Protein AF-A0A958GRV3-F1 (afdb_monomer_lite)

pLDDT: mean 85.54, std 11.95, range [45.19, 97.75]

Sequence (331 aa):
MMLPLCRNERGAVIPLAVFLIVTLLALAGLAVDAGNLYRAQIQLQKAADAGALAGIGASIIRSDAPGDPELLKDFIETRATEVACENLRLFGYPCDDPDTVVSADYDLGTAELTVTTDADIFFFLMGLVPFEIIGAESAGDSRTIEARAAVRRQTATVALVLDLSSSMACPSTGPCACLSPSRTQTCAEEATALGTTLKVEELKSAVSTFIERFDPARDRITLIPFNIAANVEVPLRPDGALGFTPSDFDVLDGIIPRSNTNVCDGFMTAFQEMSDKGLFGTDDIAYLYFSDGAPTAGRFLLTSPKAGLEGNDPSGFGTHDYLHYSVEWVD

Structure (mmCIF, N/CA/C/O backbone):
data_AF-A0A958GRV3-F1
#
_entry.id   AF-A0A958GRV3-F1
#
loop_
_atom_site.group_PDB
_atom_site.id
_atom_site.type_symbol
_atom_site.label_atom_id
_atom_site.label_alt_id
_atom_site.label_comp_id
_atom_site.label_asym_id
_atom_site.label_entity_id
_atom_site.label_seq_id
_atom_site.pdbx_PDB_ins_code
_atom_site.Cartn_x
_atom_site.Cartn_y
_atom_site.Cartn_z
_atom_site.occupancy
_atom_site.B_iso_or_equiv
_atom_site.auth_seq_id
_atom_site.auth_comp_id
_atom_site.auth_asym_id
_atom_site.auth_atom_id
_atom_site.pdbx_PDB_model_num
ATOM 1 N N . MET A 1 1 ? -72.284 -41.734 53.9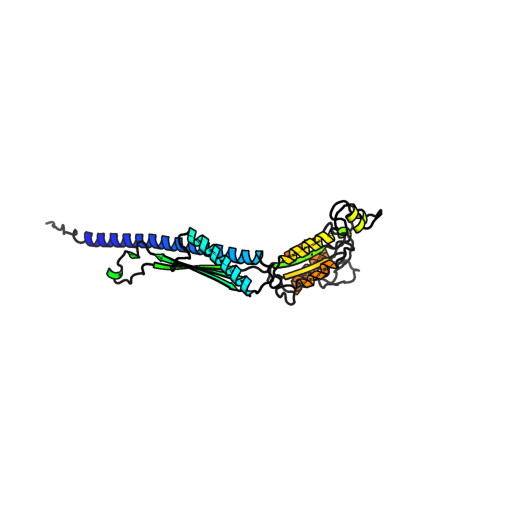51 1.00 51.78 1 MET A N 1
ATOM 2 C CA . MET A 1 1 ? -70.908 -41.910 53.443 1.00 51.78 1 MET A CA 1
ATOM 3 C C . MET A 1 1 ? -70.758 -41.048 52.203 1.00 51.78 1 MET A C 1
ATOM 5 O O . MET A 1 1 ? -71.369 -41.388 51.207 1.00 51.78 1 MET A O 1
ATOM 9 N N . MET A 1 2 ? -70.055 -39.916 52.301 1.00 45.59 2 MET A N 1
ATOM 10 C CA . MET A 1 2 ? -69.173 -39.335 51.272 1.00 45.59 2 MET A CA 1
ATOM 11 C C . MET A 1 2 ? -68.768 -37.912 51.694 1.00 45.59 2 MET A C 1
ATOM 13 O O . MET A 1 2 ? -69.575 -36.996 51.779 1.00 45.59 2 MET A O 1
ATOM 17 N N . LEU A 1 3 ? -67.491 -37.864 52.058 1.00 49.09 3 LEU A N 1
ATOM 18 C CA . LEU A 1 3 ? -66.540 -36.805 52.401 1.00 49.09 3 LEU A CA 1
ATOM 19 C C . LEU A 1 3 ? -66.849 -35.347 51.991 1.00 49.09 3 LEU A C 1
ATOM 21 O O . LEU A 1 3 ? -67.034 -35.073 50.807 1.00 49.09 3 LEU A O 1
ATOM 25 N N . PRO A 1 4 ? -66.701 -34.389 52.929 1.00 62.19 4 PRO A N 1
ATOM 26 C CA . PRO A 1 4 ? -66.424 -32.994 52.624 1.00 62.19 4 PRO A CA 1
ATOM 27 C C . PRO A 1 4 ? -64.918 -32.714 52.759 1.00 62.19 4 PRO A C 1
ATOM 29 O O . PRO A 1 4 ? -64.370 -32.765 53.857 1.00 62.19 4 PRO A O 1
ATOM 32 N N . LEU A 1 5 ? -64.247 -32.371 51.660 1.00 56.31 5 LEU A N 1
ATOM 33 C CA . LEU A 1 5 ? -62.921 -31.742 51.684 1.00 56.31 5 LEU A CA 1
ATOM 34 C C . LEU A 1 5 ? -62.816 -30.727 50.534 1.00 56.31 5 LEU A C 1
ATOM 36 O O . LEU A 1 5 ? -62.190 -30.987 49.514 1.00 56.31 5 LEU A O 1
ATOM 40 N N . CYS A 1 6 ? -63.403 -29.542 50.709 1.00 57.47 6 CYS A N 1
ATOM 41 C CA . CYS A 1 6 ? -62.947 -28.341 50.004 1.00 57.47 6 CYS A CA 1
ATOM 42 C C . CYS A 1 6 ? -62.073 -27.553 50.981 1.00 57.47 6 CYS A C 1
ATOM 44 O O . CYS A 1 6 ? -62.563 -26.736 51.760 1.00 57.47 6 CYS A O 1
ATOM 46 N N . ARG A 1 7 ? -60.776 -27.879 50.998 1.00 56.66 7 ARG A N 1
ATOM 47 C CA . ARG A 1 7 ? -59.774 -27.213 51.832 1.00 56.66 7 ARG A CA 1
ATOM 48 C C . ARG A 1 7 ? -59.192 -26.015 51.075 1.00 56.66 7 ARG A C 1
ATOM 50 O O . ARG A 1 7 ? -59.010 -26.032 49.865 1.00 56.66 7 ARG A O 1
ATOM 57 N N . ASN A 1 8 ? -59.001 -24.945 51.826 1.00 58.41 8 ASN A N 1
ATOM 58 C CA . ASN A 1 8 ? -58.798 -23.572 51.395 1.00 58.41 8 ASN A CA 1
ATOM 59 C C . ASN A 1 8 ? -57.344 -23.322 50.919 1.00 58.41 8 ASN A C 1
ATOM 61 O O . ASN A 1 8 ? -56.500 -22.936 51.720 1.00 58.41 8 ASN A O 1
ATOM 65 N N . GLU A 1 9 ? -57.053 -23.522 49.628 1.00 61.25 9 GLU A N 1
ATOM 66 C CA . GLU A 1 9 ? -55.741 -23.255 48.979 1.00 61.25 9 GLU A CA 1
ATOM 67 C C . GLU A 1 9 ? -55.513 -21.761 48.628 1.00 61.25 9 GLU A C 1
ATOM 69 O O . GLU A 1 9 ? -54.506 -21.382 48.034 1.00 61.25 9 GLU A O 1
ATOM 74 N N . ARG A 1 10 ? -56.439 -20.861 48.996 1.00 59.94 10 ARG A N 1
ATOM 75 C CA . ARG A 1 10 ? -56.411 -19.442 48.578 1.00 59.94 10 ARG A CA 1
ATOM 76 C C . ARG A 1 10 ? -55.228 -18.631 49.135 1.00 59.94 10 ARG A C 1
ATOM 78 O O . ARG A 1 10 ? -54.951 -17.556 48.615 1.00 59.94 10 ARG A O 1
ATOM 85 N N . GLY A 1 11 ? -54.525 -19.129 50.156 1.00 66.25 11 GLY A N 1
ATOM 86 C CA . GLY A 1 11 ? -53.383 -18.439 50.772 1.00 66.25 11 GLY A CA 1
ATOM 87 C C . GLY A 1 11 ? -52.058 -18.581 50.012 1.00 66.25 11 GLY A C 1
ATOM 88 O O . GLY A 1 11 ? -51.235 -17.673 50.068 1.00 66.25 11 GLY A O 1
ATOM 89 N N . ALA A 1 12 ? -51.854 -19.678 49.274 1.00 78.94 12 ALA A N 1
ATOM 90 C CA . ALA A 1 12 ? -50.584 -19.958 48.588 1.00 78.94 12 ALA A CA 1
ATOM 91 C C . ALA A 1 12 ? -50.451 -19.254 47.224 1.00 78.94 12 ALA A C 1
ATOM 93 O O . ALA A 1 12 ? -49.345 -19.072 46.717 1.00 78.94 12 ALA A O 1
ATOM 94 N N . VAL A 1 13 ? -51.571 -18.814 46.642 1.00 85.12 13 VAL A N 1
ATOM 95 C CA . VAL A 1 13 ? -51.603 -18.184 45.313 1.00 85.12 13 VAL A CA 1
ATOM 96 C C . VAL A 1 13 ? -50.933 -16.810 45.320 1.00 85.12 13 VAL A C 1
ATOM 98 O O . VAL A 1 13 ? -50.253 -16.464 44.361 1.00 85.12 13 VAL A O 1
ATOM 101 N N . ILE A 1 14 ? -51.086 -16.037 46.401 1.00 87.44 14 ILE A N 1
ATOM 102 C CA . ILE A 1 14 ? -50.526 -14.680 46.489 1.00 87.44 14 ILE A CA 1
ATOM 103 C C . ILE A 1 14 ? -48.985 -14.715 46.505 1.00 87.44 14 ILE A C 1
ATOM 105 O O . ILE A 1 14 ? -48.394 -14.053 45.654 1.00 87.44 14 ILE A O 1
ATOM 109 N N . PRO A 1 15 ? -48.310 -15.507 47.367 1.00 86.88 15 PRO A N 1
ATOM 110 C CA . PRO A 1 15 ? -46.851 -15.632 47.330 1.00 86.88 15 PRO A CA 1
ATOM 111 C C . PRO A 1 15 ? -46.316 -16.120 45.979 1.00 86.88 15 PRO A C 1
ATOM 113 O O . PRO A 1 15 ? -45.334 -15.577 45.480 1.00 86.88 15 PRO A O 1
ATOM 116 N N . LEU A 1 16 ? -46.979 -17.108 45.364 1.00 87.50 16 LEU A N 1
ATOM 117 C CA . LEU A 1 16 ? -46.575 -17.652 44.065 1.00 87.50 16 LEU A CA 1
ATOM 118 C C . LEU A 1 16 ? -46.710 -16.607 42.946 1.00 87.50 16 LEU A C 1
ATOM 120 O O . LEU A 1 16 ? -45.813 -16.467 42.120 1.00 87.50 16 LEU A O 1
ATOM 124 N N . ALA A 1 17 ? -47.818 -15.860 42.930 1.00 88.44 17 ALA A N 1
ATOM 125 C CA . ALA A 1 17 ? -48.054 -14.809 41.948 1.00 88.44 17 ALA A CA 1
ATOM 126 C C . ALA A 1 17 ? -47.043 -13.665 42.091 1.00 88.44 17 ALA A C 1
ATOM 128 O O . ALA A 1 17 ? -46.504 -13.207 41.089 1.00 88.44 17 ALA A O 1
ATOM 129 N N . VAL A 1 18 ? -46.742 -13.241 43.324 1.00 87.81 18 VAL A N 1
ATOM 130 C CA . VAL A 1 18 ? -45.713 -12.225 43.590 1.00 87.81 18 VAL A CA 1
ATOM 131 C C . VAL A 1 18 ? -44.351 -12.703 43.097 1.00 87.81 18 VAL A C 1
ATOM 133 O O . VAL A 1 18 ? -43.682 -11.969 42.376 1.00 87.81 18 VAL A O 1
ATOM 136 N N . PHE A 1 19 ? -43.968 -13.943 43.413 1.00 86.38 19 PHE A N 1
ATOM 137 C CA . PHE A 1 19 ? -42.704 -14.512 42.948 1.00 86.38 19 PHE A CA 1
ATOM 138 C C . PHE A 1 19 ? -42.621 -14.526 41.417 1.00 86.38 19 PHE A C 1
ATOM 140 O O . PHE A 1 19 ? -41.647 -14.044 40.849 1.00 86.38 19 PHE A O 1
ATOM 147 N N . LEU A 1 20 ? -43.675 -14.993 40.743 1.00 89.44 20 LEU A N 1
ATOM 148 C CA . LEU A 1 20 ? -43.726 -15.068 39.283 1.00 89.44 20 LEU A CA 1
ATOM 149 C C . LEU A 1 20 ? -43.670 -13.684 38.619 1.00 89.44 20 LEU A C 1
ATOM 151 O O . LEU A 1 20 ? -42.964 -13.517 37.627 1.00 89.44 20 LEU A O 1
ATOM 155 N N . ILE A 1 21 ? -44.361 -12.683 39.172 1.00 88.44 21 ILE A N 1
ATOM 156 C CA . ILE A 1 21 ? -44.299 -11.298 38.681 1.00 88.44 21 ILE A CA 1
ATOM 157 C C . ILE A 1 21 ? -42.881 -10.740 38.834 1.00 88.44 21 ILE A C 1
ATOM 159 O O . ILE A 1 21 ? -42.353 -10.167 37.886 1.00 88.44 21 ILE A O 1
ATOM 163 N N . VAL A 1 22 ? -42.242 -10.942 39.990 1.00 84.00 22 VAL A N 1
ATOM 164 C CA . VAL A 1 22 ? -40.864 -10.486 40.228 1.00 84.00 22 VAL A CA 1
ATOM 165 C C . VAL A 1 22 ? -39.891 -11.165 39.264 1.00 84.00 22 VAL A C 1
ATOM 167 O O . VAL A 1 22 ? -39.058 -10.486 38.671 1.00 84.00 22 VAL A O 1
ATOM 170 N N . THR A 1 23 ? -40.021 -12.476 39.037 1.00 85.69 23 THR A N 1
ATOM 171 C CA . THR A 1 23 ? -39.182 -13.193 38.063 1.00 85.69 23 THR A CA 1
ATOM 172 C C . THR A 1 23 ? -39.385 -12.668 36.642 1.00 85.69 23 THR A C 1
ATOM 174 O O . THR A 1 23 ? -38.407 -12.442 35.933 1.00 85.69 23 THR A O 1
ATOM 177 N N . LEU A 1 24 ? -40.630 -12.432 36.216 1.00 88.81 24 LEU A N 1
ATOM 178 C CA . LEU A 1 24 ? -40.913 -11.882 34.887 1.00 88.81 24 LEU A CA 1
ATOM 179 C C . LEU A 1 24 ? -40.343 -10.470 34.715 1.00 88.81 24 LEU A C 1
ATOM 181 O O . LEU A 1 24 ? -39.780 -10.172 33.665 1.00 88.81 24 LEU A O 1
ATOM 185 N N . LEU A 1 25 ? -40.450 -9.620 35.739 1.00 85.25 25 LEU A N 1
ATOM 186 C CA . LEU A 1 25 ? -39.864 -8.279 35.723 1.00 85.25 25 LEU A CA 1
ATOM 187 C C . LEU A 1 25 ? -38.334 -8.325 35.691 1.00 85.25 25 LEU A C 1
ATOM 189 O O . LEU A 1 25 ? -37.732 -7.571 34.935 1.00 85.25 25 LEU A O 1
ATOM 193 N N . ALA A 1 26 ? -37.707 -9.236 36.439 1.00 83.12 26 ALA A N 1
ATOM 194 C CA . ALA A 1 26 ? -36.258 -9.426 36.404 1.00 83.12 26 ALA A CA 1
ATOM 195 C C . ALA A 1 26 ? -35.774 -9.875 35.015 1.00 83.12 26 ALA A C 1
ATOM 197 O O . ALA A 1 26 ? -34.793 -9.342 34.502 1.00 83.12 26 ALA A O 1
ATOM 198 N N . LEU A 1 27 ? -36.490 -10.805 34.371 1.00 86.94 27 LEU A N 1
ATOM 199 C CA . LEU A 1 27 ? -36.182 -11.250 33.007 1.00 86.94 27 LEU A CA 1
ATOM 200 C C . LEU A 1 27 ? -36.394 -10.140 31.970 1.00 86.94 27 LEU A C 1
ATOM 202 O O . LEU A 1 27 ? -35.591 -10.002 31.051 1.00 86.94 27 LEU A O 1
ATOM 206 N N . ALA A 1 28 ? -37.448 -9.335 32.120 1.00 89.00 28 ALA A N 1
ATOM 207 C CA . ALA A 1 28 ? -37.682 -8.177 31.260 1.00 89.00 28 ALA A CA 1
ATOM 208 C C . ALA A 1 28 ? -36.587 -7.113 31.435 1.00 89.00 28 ALA A C 1
ATOM 210 O O . ALA A 1 28 ? -36.104 -6.575 30.442 1.00 89.00 28 ALA A O 1
ATOM 211 N N . GLY A 1 29 ? -36.160 -6.857 32.676 1.00 87.25 29 GLY A N 1
ATOM 212 C CA . GLY A 1 29 ? -35.058 -5.949 32.983 1.00 87.25 29 GLY A CA 1
ATOM 213 C C . GLY A 1 29 ? -33.748 -6.397 32.353 1.00 87.25 29 GLY A C 1
ATOM 214 O O . GLY A 1 29 ? -33.142 -5.643 31.598 1.00 87.25 29 GLY A O 1
ATOM 215 N N . LEU A 1 30 ? -33.392 -7.668 32.554 1.00 87.00 30 LEU A N 1
ATOM 216 C CA . LEU A 1 30 ? -32.229 -8.285 31.922 1.00 87.00 30 LEU A CA 1
ATOM 217 C C . LEU A 1 30 ? -32.273 -8.153 30.392 1.00 87.00 30 LEU A C 1
ATOM 219 O O . LEU A 1 30 ? -31.261 -7.835 29.778 1.00 87.00 30 LEU A O 1
ATOM 223 N N . ALA A 1 31 ? -33.432 -8.380 29.765 1.00 91.25 31 ALA A N 1
ATOM 224 C CA . ALA A 1 31 ? -33.570 -8.292 28.313 1.00 91.25 31 ALA A CA 1
ATOM 225 C C . ALA A 1 31 ? -33.366 -6.863 27.779 1.00 91.25 31 ALA A C 1
ATOM 227 O O . ALA A 1 31 ? -32.713 -6.680 26.750 1.00 91.25 31 ALA A O 1
ATOM 228 N N . VAL A 1 32 ? -33.906 -5.853 28.469 1.00 92.38 32 VAL A N 1
ATOM 229 C CA . VAL A 1 32 ? -33.745 -4.438 28.093 1.00 92.38 32 VAL A CA 1
ATOM 230 C C . VAL A 1 32 ? -32.294 -3.996 28.259 1.00 92.38 32 VAL A C 1
ATOM 232 O O . VAL A 1 32 ? -31.729 -3.397 27.345 1.00 92.38 32 VAL A O 1
ATOM 235 N N . ASP A 1 33 ? -31.675 -4.342 29.384 1.00 90.44 33 ASP A N 1
ATOM 236 C CA . ASP A 1 33 ? -30.305 -3.942 29.695 1.00 90.44 33 ASP A CA 1
ATOM 237 C C . ASP A 1 33 ? -29.277 -4.655 28.818 1.00 90.44 33 ASP A C 1
ATOM 239 O O . ASP A 1 33 ? -28.365 -4.015 28.298 1.00 90.44 33 ASP A O 1
ATOM 243 N N . ALA A 1 34 ? -29.469 -5.948 28.543 1.00 90.56 34 ALA A N 1
ATOM 244 C CA . ALA A 1 34 ? -28.658 -6.665 27.563 1.00 90.56 34 ALA A CA 1
ATOM 245 C C . ALA A 1 34 ? -28.781 -6.036 26.165 1.00 90.56 34 ALA A C 1
ATOM 247 O O . ALA A 1 34 ? -27.785 -5.911 25.453 1.00 90.56 34 ALA A O 1
ATOM 248 N N . GLY A 1 35 ? -29.984 -5.593 25.783 1.00 92.94 35 GLY A N 1
ATOM 249 C CA . GLY A 1 35 ? -30.204 -4.854 24.542 1.00 92.94 35 GLY A CA 1
ATOM 250 C C . GLY A 1 35 ? -29.469 -3.510 24.511 1.00 92.94 35 GLY A C 1
ATOM 251 O O . GLY A 1 35 ? -28.881 -3.163 23.485 1.00 92.94 35 GLY A O 1
ATOM 252 N N . ASN A 1 36 ? -29.462 -2.779 25.629 1.00 92.81 36 ASN A N 1
ATOM 253 C CA . ASN A 1 36 ? -28.745 -1.511 25.760 1.00 92.81 36 ASN A CA 1
ATOM 254 C C . ASN A 1 36 ? -27.226 -1.702 25.651 1.00 92.81 36 ASN A C 1
ATOM 256 O O . ASN A 1 36 ? -26.587 -1.045 24.831 1.00 92.81 36 ASN A O 1
ATOM 260 N N . LEU A 1 37 ? -26.666 -2.659 26.399 1.00 92.50 37 LEU A N 1
ATOM 261 C CA . LEU A 1 37 ? -25.244 -3.006 26.333 1.00 92.50 37 LEU A CA 1
ATOM 262 C C . LEU A 1 37 ? -24.829 -3.434 24.924 1.00 92.50 37 LEU A C 1
ATOM 264 O O . LEU A 1 37 ? -23.817 -2.973 24.402 1.00 92.50 37 LEU A O 1
ATOM 268 N N . TYR A 1 38 ? -25.625 -4.290 24.280 1.00 94.88 38 TYR A N 1
ATOM 269 C CA . TYR A 1 38 ? -25.322 -4.763 22.932 1.00 94.88 38 TYR A CA 1
ATOM 270 C C . TYR A 1 38 ? -25.352 -3.630 21.900 1.00 94.88 38 TYR A C 1
ATOM 272 O O . TYR A 1 38 ? -24.493 -3.555 21.019 1.00 94.88 38 TYR A O 1
ATOM 280 N N . ARG A 1 39 ? -26.318 -2.712 22.019 1.00 95.75 39 ARG A N 1
ATOM 281 C CA . ARG A 1 39 ? -26.372 -1.513 21.181 1.00 95.75 39 ARG A CA 1
ATOM 282 C C . ARG A 1 39 ? -25.136 -0.637 21.391 1.00 95.75 39 ARG A C 1
ATOM 284 O O . ARG A 1 39 ? -24.539 -0.226 20.395 1.00 95.75 39 ARG A O 1
ATOM 291 N N . ALA A 1 40 ? -24.766 -0.379 22.645 1.00 94.75 40 ALA A N 1
ATOM 292 C CA . ALA A 1 40 ? -23.594 0.415 22.993 1.00 94.75 40 ALA A CA 1
ATOM 293 C C . ALA A 1 40 ? -22.315 -0.194 22.402 1.00 94.75 40 ALA A C 1
ATOM 295 O O . ALA A 1 40 ? -21.589 0.497 21.696 1.00 94.75 40 ALA A O 1
ATOM 296 N N . GLN A 1 41 ? -22.108 -1.509 22.555 1.00 95.62 41 GLN A N 1
ATOM 297 C CA . GLN A 1 41 ? -20.970 -2.226 21.964 1.00 95.62 41 GLN A CA 1
ATOM 298 C C . GLN A 1 41 ? -20.852 -1.986 20.453 1.00 95.62 41 GLN A C 1
ATOM 300 O O . GLN A 1 41 ? -19.768 -1.697 19.953 1.00 95.62 41 GLN A O 1
ATOM 305 N N . ILE A 1 42 ? -21.958 -2.096 19.706 1.00 96.75 42 ILE A N 1
ATOM 306 C CA . ILE A 1 42 ? -21.946 -1.879 18.250 1.00 96.75 42 ILE A CA 1
ATOM 307 C C . ILE A 1 42 ? -21.600 -0.426 17.910 1.00 96.75 42 ILE A C 1
ATOM 309 O O . ILE A 1 42 ? -20.922 -0.173 16.915 1.00 96.75 42 ILE A O 1
ATOM 313 N N . GLN A 1 43 ? -22.102 0.535 18.685 1.00 96.56 43 GLN A N 1
ATOM 314 C CA . GLN A 1 43 ? -21.840 1.957 18.461 1.00 96.56 43 GLN A CA 1
ATOM 315 C C . GLN A 1 43 ? -20.375 2.310 18.742 1.00 96.56 43 GLN A C 1
ATOM 317 O O . GLN A 1 43 ? -19.750 2.961 17.905 1.00 96.56 43 GLN A O 1
ATOM 322 N N . LEU A 1 44 ? -19.824 1.816 19.854 1.00 96.38 44 LEU A N 1
ATOM 323 C CA . LEU A 1 44 ? -18.410 1.952 20.203 1.00 96.38 44 LEU A CA 1
ATOM 324 C C . LEU A 1 44 ? -17.518 1.320 19.126 1.00 96.38 44 LEU A C 1
ATOM 326 O O . LEU A 1 44 ? -16.636 1.988 18.595 1.00 96.38 44 LEU A O 1
ATOM 330 N N . GLN A 1 45 ? -17.821 0.089 18.695 1.00 97.44 45 GLN A N 1
ATOM 331 C CA . GLN A 1 45 ? -17.045 -0.589 17.651 1.00 97.44 45 GLN A CA 1
ATOM 332 C C . GLN A 1 45 ? -17.030 0.197 16.338 1.00 97.44 45 GLN A C 1
ATOM 334 O O . GLN A 1 45 ? -15.974 0.384 15.746 1.00 97.44 45 GLN A O 1
ATOM 339 N N . LYS A 1 46 ? -18.183 0.715 15.897 1.00 97.19 46 LYS A N 1
ATOM 340 C CA . LYS A 1 46 ? -18.256 1.535 14.677 1.00 97.19 46 LYS A CA 1
ATOM 341 C C . LYS A 1 46 ? -17.423 2.808 14.780 1.00 97.19 46 LYS A C 1
ATOM 343 O O . LYS A 1 46 ? -16.840 3.226 13.783 1.00 97.19 46 LYS A O 1
ATOM 348 N N . ALA A 1 47 ? -17.396 3.436 15.954 1.00 97.31 47 ALA A N 1
ATOM 349 C CA . ALA A 1 47 ? -16.576 4.616 16.182 1.00 97.31 47 ALA A CA 1
ATOM 350 C C . ALA A 1 47 ? -15.080 4.274 16.175 1.00 97.31 47 ALA A C 1
ATOM 352 O O . ALA A 1 47 ? -14.312 4.976 15.517 1.00 97.31 47 ALA A O 1
ATOM 353 N N . ALA A 1 48 ? -14.684 3.176 16.828 1.00 97.75 48 ALA A N 1
ATOM 354 C CA . ALA A 1 48 ? -13.313 2.677 16.815 1.00 97.75 48 ALA A CA 1
ATOM 355 C C . ALA A 1 48 ? -12.848 2.348 15.385 1.00 97.75 48 ALA A C 1
ATOM 357 O O . ALA A 1 48 ? -11.804 2.836 14.959 1.00 97.75 48 ALA A O 1
ATOM 358 N N . ASP A 1 49 ? -13.649 1.609 14.608 1.00 97.56 49 ASP A N 1
ATOM 359 C CA . ASP A 1 49 ? -13.335 1.249 13.218 1.00 97.56 49 ASP A CA 1
ATOM 360 C C . ASP A 1 49 ? -13.183 2.495 12.329 1.00 97.56 49 ASP A C 1
ATOM 362 O O . ASP A 1 49 ? -12.247 2.597 11.532 1.00 97.56 49 ASP A O 1
ATOM 366 N N . ALA A 1 50 ? -14.087 3.470 12.474 1.00 97.06 50 ALA A N 1
ATOM 367 C CA . ALA A 1 50 ? -14.032 4.722 11.723 1.00 97.06 50 ALA A CA 1
ATOM 368 C C . ALA A 1 50 ? -12.795 5.557 12.086 1.00 97.06 50 ALA A C 1
ATOM 370 O O . ALA A 1 50 ? -12.130 6.078 11.189 1.00 97.06 50 ALA A O 1
ATOM 371 N N . GLY A 1 51 ? -12.469 5.656 13.379 1.00 96.81 51 GLY A N 1
ATOM 372 C CA . GLY A 1 51 ? -11.255 6.317 13.857 1.00 96.81 51 GLY A CA 1
ATOM 373 C C . GLY A 1 51 ? -9.996 5.644 13.319 1.00 96.81 51 GLY A C 1
ATOM 374 O O . GLY A 1 51 ? -9.116 6.311 12.777 1.00 96.81 51 GLY A O 1
ATOM 375 N N . ALA A 1 52 ? -9.946 4.314 13.372 1.00 96.56 52 ALA A N 1
ATOM 376 C CA . ALA A 1 52 ? -8.816 3.526 12.900 1.00 96.56 52 ALA A CA 1
ATOM 377 C C . ALA A 1 52 ? -8.578 3.735 11.390 1.00 96.56 52 ALA A C 1
ATOM 379 O O . ALA A 1 52 ? -7.474 4.082 10.963 1.00 96.56 52 ALA A O 1
ATOM 380 N N . LEU A 1 53 ? -9.628 3.626 10.566 1.00 95.25 53 LEU A N 1
ATOM 381 C CA . LEU A 1 53 ? -9.529 3.874 9.123 1.00 95.25 53 LEU A CA 1
ATOM 382 C C . LEU A 1 53 ? -9.146 5.323 8.795 1.00 95.25 53 LEU A C 1
ATOM 384 O O . LEU A 1 53 ? -8.358 5.553 7.877 1.00 95.25 53 LEU A O 1
ATOM 388 N N . ALA A 1 54 ? -9.672 6.301 9.535 1.00 95.06 54 ALA A N 1
ATOM 389 C CA . ALA A 1 54 ? -9.338 7.706 9.325 1.00 95.06 54 ALA A CA 1
ATOM 390 C C . ALA A 1 54 ? -7.883 8.027 9.692 1.00 95.06 54 ALA A C 1
ATOM 392 O O . ALA A 1 54 ? -7.225 8.762 8.953 1.00 95.06 54 ALA A O 1
ATOM 393 N N . GLY A 1 55 ? -7.374 7.460 10.789 1.00 93.44 55 GLY A N 1
ATOM 394 C CA . GLY A 1 55 ? -5.982 7.618 11.206 1.00 93.44 55 GLY A CA 1
ATOM 395 C C . GLY A 1 55 ? -5.007 7.038 10.182 1.00 93.44 55 GLY A C 1
ATOM 396 O O . GLY A 1 55 ? -4.111 7.742 9.718 1.00 93.44 55 GLY A O 1
ATOM 397 N N . ILE A 1 56 ? -5.219 5.793 9.733 1.00 90.00 56 ILE A N 1
ATOM 398 C CA . ILE A 1 56 ? -4.376 5.209 8.673 1.00 90.00 56 ILE A CA 1
ATOM 399 C C . ILE A 1 56 ? -4.540 5.942 7.341 1.00 90.00 56 ILE A C 1
ATOM 401 O O . ILE A 1 56 ? -3.554 6.162 6.648 1.00 90.00 56 ILE A O 1
ATOM 405 N N . GLY A 1 57 ? -5.746 6.378 6.974 1.00 88.00 57 GLY A N 1
ATOM 406 C CA . GLY A 1 57 ? -5.936 7.191 5.770 1.00 88.00 57 GLY A CA 1
ATOM 407 C C . GLY A 1 57 ? -5.117 8.488 5.801 1.00 88.00 57 GLY A C 1
ATOM 408 O O . GLY A 1 57 ? -4.566 8.903 4.782 1.00 88.00 57 GLY A O 1
ATOM 409 N N . ALA A 1 58 ? -4.972 9.098 6.980 1.00 85.81 58 ALA A N 1
ATOM 410 C CA . ALA A 1 58 ? -4.160 10.294 7.169 1.00 85.81 58 ALA A CA 1
ATOM 411 C C . ALA A 1 58 ? -2.655 10.038 6.976 1.00 85.81 58 ALA A C 1
ATOM 413 O O . ALA A 1 58 ? -1.955 10.924 6.479 1.00 85.81 58 ALA A O 1
ATOM 414 N N . SER A 1 59 ? -2.166 8.833 7.297 1.00 81.19 59 SER A N 1
ATOM 415 C CA . SER A 1 59 ? -0.761 8.456 7.074 1.00 81.19 59 SER A CA 1
ATOM 416 C C . SER A 1 59 ? -0.406 8.360 5.585 1.00 81.19 59 SER A C 1
ATOM 418 O O . SER A 1 59 ? 0.720 8.669 5.207 1.00 81.19 59 SER A O 1
ATOM 420 N N . ILE A 1 60 ? -1.373 8.006 4.730 1.00 76.88 60 ILE A N 1
ATOM 421 C CA . ILE A 1 60 ? -1.197 7.936 3.270 1.00 76.88 60 ILE A CA 1
ATOM 422 C C . ILE A 1 60 ? -1.177 9.338 2.650 1.00 76.88 60 ILE A C 1
ATOM 424 O O . ILE A 1 60 ? -0.387 9.611 1.757 1.00 76.88 60 ILE A O 1
ATOM 428 N N . ILE A 1 61 ? -2.041 10.245 3.112 1.00 74.00 61 ILE A N 1
ATOM 429 C CA . ILE A 1 61 ? -2.155 11.596 2.533 1.00 74.00 61 ILE A CA 1
ATOM 430 C C . ILE A 1 61 ? -0.937 12.467 2.882 1.00 74.00 61 ILE A C 1
ATOM 432 O O . ILE A 1 61 ? -0.601 13.381 2.132 1.00 74.00 61 ILE A O 1
ATOM 436 N N . ARG A 1 62 ? -0.287 12.206 4.023 1.00 70.38 62 ARG A N 1
ATOM 437 C CA . ARG A 1 62 ? 0.815 13.022 4.554 1.00 70.38 62 ARG A CA 1
ATOM 438 C C . ARG A 1 62 ? 2.192 12.347 4.463 1.00 70.38 62 ARG A C 1
ATOM 440 O O . ARG A 1 62 ? 3.130 12.844 5.081 1.00 70.38 62 ARG A O 1
ATOM 447 N N . SER A 1 63 ? 2.346 11.269 3.688 1.00 58.06 63 SER A N 1
ATOM 448 C CA . SER A 1 63 ? 3.655 10.621 3.467 1.00 58.06 63 SER A CA 1
ATOM 449 C C . SER A 1 63 ? 4.733 11.583 2.952 1.00 58.06 63 SER A C 1
ATOM 451 O O . SER A 1 63 ? 5.917 11.353 3.167 1.00 58.06 63 SER A O 1
ATOM 453 N N . ASP A 1 64 ? 4.314 12.691 2.340 1.00 52.94 64 ASP A N 1
ATOM 454 C CA . ASP A 1 64 ? 5.185 13.680 1.705 1.00 52.94 64 ASP A CA 1
ATOM 455 C C . ASP A 1 64 ? 5.765 14.702 2.702 1.00 52.94 64 ASP A C 1
ATOM 457 O O . ASP A 1 64 ? 6.468 15.625 2.295 1.00 52.94 64 ASP A O 1
ATOM 461 N N . ALA A 1 65 ? 5.459 14.605 4.004 1.00 52.53 65 ALA A N 1
ATOM 462 C CA . ALA A 1 65 ? 6.010 15.514 5.006 1.00 52.53 65 ALA A CA 1
ATOM 463 C C . ALA A 1 65 ? 7.404 15.037 5.464 1.00 52.53 65 ALA A C 1
ATOM 465 O O . ALA A 1 65 ? 7.493 14.046 6.190 1.00 52.53 65 ALA A O 1
ATOM 466 N N . PRO A 1 66 ? 8.498 15.756 5.138 1.00 47.50 66 PRO A N 1
ATOM 467 C CA . PRO A 1 66 ? 9.793 15.504 5.746 1.00 47.50 66 PRO A CA 1
ATOM 468 C C . PRO A 1 66 ? 9.729 16.055 7.171 1.00 47.50 66 PRO A C 1
ATOM 470 O O . PRO A 1 66 ? 9.873 17.256 7.405 1.00 47.50 66 PRO A O 1
ATOM 473 N N . GLY A 1 67 ? 9.423 15.184 8.123 1.00 62.16 67 GLY A N 1
ATOM 474 C CA . GLY A 1 67 ? 9.233 15.540 9.520 1.00 62.16 67 GLY A CA 1
ATOM 475 C C . GLY A 1 67 ? 9.594 14.384 10.439 1.00 62.16 67 GLY A C 1
ATOM 476 O O . GLY A 1 67 ? 9.608 13.227 10.031 1.00 62.16 67 GLY A O 1
ATOM 477 N N . ASP A 1 68 ? 9.918 14.738 11.676 1.00 74.00 68 ASP A N 1
ATOM 478 C CA . ASP A 1 68 ? 10.140 13.820 12.790 1.00 74.00 68 ASP A CA 1
ATOM 479 C C . ASP A 1 68 ? 9.050 12.718 12.825 1.00 74.00 68 ASP A C 1
ATOM 481 O O . ASP A 1 68 ? 7.863 13.065 12.848 1.00 74.00 68 ASP A O 1
ATOM 485 N N . PRO A 1 69 ? 9.407 11.416 12.808 1.00 77.69 69 PRO A N 1
ATOM 486 C CA . PRO A 1 69 ? 8.452 10.306 12.873 1.00 77.69 69 PRO A CA 1
ATOM 487 C C . PRO A 1 69 ? 7.451 10.413 14.030 1.00 77.69 69 PRO A C 1
ATOM 489 O O . PRO A 1 69 ? 6.306 9.981 13.894 1.00 77.69 69 PRO A O 1
ATOM 492 N N . GLU A 1 70 ? 7.846 11.046 15.136 1.00 82.69 70 GLU A N 1
ATOM 493 C CA . GLU A 1 70 ? 6.963 11.297 16.279 1.00 82.69 70 GLU A CA 1
ATOM 494 C C . GLU A 1 70 ? 5.836 12.290 15.949 1.00 82.69 70 GLU A C 1
ATOM 496 O O . GLU A 1 70 ? 4.704 12.120 16.394 1.00 82.69 70 GLU A O 1
ATOM 501 N N . LEU A 1 71 ? 6.086 13.290 15.097 1.00 83.81 71 LEU A N 1
ATOM 502 C CA . LEU A 1 71 ? 5.040 14.222 14.652 1.00 83.81 71 LEU A CA 1
ATOM 503 C C . LEU A 1 71 ? 4.029 13.547 13.721 1.00 83.81 71 LEU A C 1
ATOM 505 O O . LEU A 1 71 ? 2.858 13.930 13.688 1.00 83.81 71 LEU A O 1
ATOM 509 N N . LEU A 1 72 ? 4.474 12.561 12.937 1.00 83.75 72 LEU A N 1
ATOM 510 C CA . LEU A 1 72 ? 3.573 11.752 12.120 1.00 83.75 72 LEU A CA 1
ATOM 511 C C . LEU A 1 72 ? 2.694 10.868 13.010 1.00 83.75 72 LEU A C 1
ATOM 513 O O . LEU A 1 72 ? 1.487 10.802 12.779 1.00 83.75 72 LEU A O 1
ATOM 517 N N . LYS A 1 73 ? 3.293 10.232 14.025 1.00 88.75 73 LYS A N 1
ATOM 518 C CA . LYS A 1 73 ? 2.576 9.439 15.028 1.00 88.75 73 LYS A CA 1
ATOM 519 C C . LYS A 1 73 ? 1.475 10.265 15.700 1.00 88.75 73 LYS A C 1
ATOM 521 O O . LYS A 1 73 ? 0.306 9.897 15.599 1.00 88.75 73 LYS A O 1
ATOM 526 N N . ASP A 1 74 ? 1.833 11.416 16.266 1.00 90.38 74 ASP A N 1
ATOM 527 C CA . ASP A 1 74 ? 0.897 12.327 16.938 1.00 90.38 74 ASP A CA 1
ATOM 528 C C . ASP A 1 74 ? -0.252 12.766 16.015 1.00 90.38 74 ASP A C 1
ATOM 530 O O . ASP A 1 74 ? -1.421 12.769 16.401 1.00 90.38 74 ASP A O 1
ATOM 534 N N . PHE A 1 75 ? 0.048 13.059 14.747 1.00 89.62 75 PHE A N 1
ATOM 535 C CA . PHE A 1 75 ? -0.971 13.430 13.769 1.00 89.62 75 PHE A CA 1
ATOM 536 C C . PHE A 1 75 ? -1.949 12.290 13.450 1.00 89.62 75 PHE A C 1
ATOM 538 O O . PHE A 1 75 ? -3.154 12.527 13.342 1.00 89.62 75 PHE A O 1
ATOM 545 N N . ILE A 1 76 ? -1.448 11.062 13.285 1.00 92.06 76 ILE A N 1
ATOM 546 C CA . ILE A 1 76 ? -2.272 9.875 13.012 1.00 92.06 76 ILE A CA 1
ATOM 547 C C . ILE A 1 76 ? -3.190 9.586 14.200 1.00 92.06 76 ILE A C 1
ATOM 549 O O . ILE A 1 76 ? -4.391 9.381 14.011 1.00 92.06 76 ILE A O 1
ATOM 553 N N . GLU A 1 77 ? -2.642 9.607 15.414 1.00 94.56 77 GLU A N 1
ATOM 554 C CA . GLU A 1 77 ? -3.388 9.365 16.651 1.00 94.56 77 GLU A CA 1
ATOM 555 C C . GLU A 1 77 ? -4.431 10.454 16.900 1.00 94.56 77 GLU A C 1
ATOM 557 O O . GLU A 1 77 ? -5.600 10.154 17.160 1.00 94.56 77 GLU A O 1
ATOM 562 N N . THR A 1 78 ? -4.057 11.721 16.717 1.00 94.62 78 THR A N 1
ATOM 563 C CA . THR A 1 78 ? -4.990 12.852 16.804 1.00 94.62 78 THR A CA 1
ATOM 564 C C . THR A 1 78 ? -6.128 12.682 15.804 1.00 94.62 78 THR A C 1
ATOM 566 O O . THR A 1 78 ? -7.300 12.766 16.165 1.00 94.62 78 THR A O 1
ATOM 569 N N . ARG A 1 79 ? -5.822 12.352 14.544 1.00 94.94 79 ARG A N 1
ATOM 570 C CA . ARG A 1 79 ? -6.873 12.190 13.537 1.00 94.94 79 ARG A CA 1
ATOM 571 C C . ARG A 1 79 ? -7.800 11.010 13.838 1.00 94.94 79 ARG A C 1
ATOM 573 O O . ARG A 1 79 ? -9.004 11.097 13.590 1.00 94.94 79 ARG A O 1
ATOM 580 N N . ALA A 1 80 ? -7.251 9.915 14.356 1.00 96.50 80 ALA A N 1
ATOM 581 C CA . ALA A 1 80 ? -8.020 8.738 14.732 1.00 96.50 80 ALA A CA 1
ATOM 582 C C . ALA A 1 80 ? -8.977 9.027 15.897 1.00 96.50 80 ALA A C 1
ATOM 584 O O . ALA A 1 80 ? -10.164 8.696 15.824 1.00 96.50 80 ALA A O 1
ATOM 585 N N . THR A 1 81 ? -8.469 9.686 16.941 1.00 96.56 81 THR A N 1
ATOM 586 C CA . THR A 1 81 ? -9.249 10.066 18.127 1.00 96.56 81 THR A CA 1
ATOM 587 C C . THR A 1 81 ? -10.341 11.078 17.788 1.00 96.56 81 THR A C 1
ATOM 589 O O . THR A 1 81 ? -11.481 10.885 18.202 1.00 96.56 81 THR A O 1
ATOM 592 N N . GLU A 1 82 ? -10.058 12.091 16.963 1.00 95.75 82 GLU A N 1
ATOM 593 C CA . GLU A 1 82 ? -11.057 13.062 16.495 1.00 95.75 82 GLU A CA 1
ATOM 594 C C . GLU A 1 82 ? -12.253 12.385 15.814 1.00 95.75 82 GLU A C 1
ATOM 596 O O . GLU A 1 82 ? -13.404 12.630 16.181 1.00 95.75 82 GLU A O 1
ATOM 601 N N . VAL A 1 83 ? -11.997 11.503 14.841 1.00 96.88 83 VAL A N 1
ATOM 602 C CA . VAL A 1 83 ? -13.066 10.836 14.080 1.00 96.88 83 VAL A CA 1
ATOM 603 C C . VAL A 1 83 ? -13.834 9.838 14.942 1.00 96.88 83 VAL A C 1
ATOM 605 O O . VAL A 1 83 ? -15.060 9.744 14.826 1.00 96.88 83 VAL A O 1
ATOM 608 N N . ALA A 1 84 ? -13.151 9.105 15.823 1.00 97.00 84 ALA A N 1
ATOM 609 C CA . ALA A 1 84 ? -13.827 8.253 16.795 1.00 97.00 84 ALA A CA 1
ATOM 610 C C . ALA A 1 84 ? -14.750 9.096 17.692 1.00 97.00 84 ALA A C 1
ATOM 612 O O . ALA A 1 84 ? -15.937 8.794 17.812 1.00 97.00 84 ALA A O 1
ATOM 613 N N . CYS A 1 85 ? -14.258 10.216 18.224 1.00 96.19 85 CYS A N 1
ATOM 614 C CA . CYS A 1 85 ? -15.027 11.099 19.094 1.00 96.19 85 CYS A CA 1
ATOM 615 C C . CYS A 1 85 ? -16.222 11.769 18.419 1.00 96.19 85 CYS A C 1
ATOM 617 O O . CYS A 1 85 ? -17.287 11.886 19.030 1.00 96.19 85 CYS A O 1
ATOM 619 N N . GLU A 1 86 ? -16.095 12.182 17.160 1.00 96.44 86 GLU A N 1
ATOM 620 C CA . GLU A 1 86 ? -17.229 12.692 16.386 1.00 96.44 86 GLU A CA 1
ATOM 621 C C . GLU A 1 86 ? -18.338 11.640 16.249 1.00 96.44 86 GLU A C 1
ATOM 623 O O . GLU A 1 86 ? -19.512 11.946 16.470 1.00 96.44 86 GLU A O 1
ATOM 628 N N . ASN A 1 87 ? -17.979 10.386 15.957 1.00 96.12 87 ASN A N 1
ATOM 629 C CA . ASN A 1 87 ? -18.953 9.298 15.864 1.00 96.12 87 ASN A CA 1
ATOM 630 C C . ASN A 1 87 ? -19.592 8.977 17.220 1.00 96.12 87 ASN A C 1
ATOM 632 O O . ASN A 1 87 ? -20.808 8.801 17.301 1.00 96.12 87 ASN A O 1
ATOM 636 N N . LEU A 1 88 ? -18.807 8.953 18.298 1.00 95.81 88 LEU A N 1
ATOM 637 C CA . LEU A 1 88 ? -19.325 8.714 19.643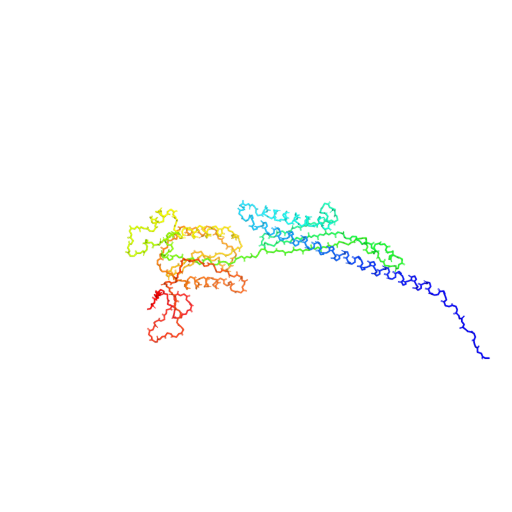 1.00 95.81 88 LEU A CA 1
ATOM 638 C C . LEU A 1 88 ? -20.298 9.815 20.092 1.00 95.81 88 LEU A C 1
ATOM 640 O O . LEU A 1 88 ? -21.381 9.505 20.596 1.00 95.81 88 LEU A O 1
ATOM 644 N N . ARG A 1 89 ? -20.001 11.089 19.795 1.00 95.19 89 ARG A N 1
ATOM 645 C CA . ARG A 1 89 ? -20.929 12.215 20.019 1.00 95.19 89 ARG A CA 1
ATOM 646 C C . ARG A 1 89 ? -22.268 12.012 19.303 1.00 95.19 89 ARG A C 1
ATOM 648 O O . ARG A 1 89 ? -23.312 12.285 19.891 1.00 95.19 89 ARG A O 1
ATOM 655 N N . LEU A 1 90 ? -22.268 11.491 18.071 1.00 94.12 90 LEU A N 1
ATOM 656 C CA . LEU A 1 90 ? -23.503 11.166 17.337 1.00 94.12 90 LEU A CA 1
ATOM 657 C C . LEU A 1 90 ? -24.284 10.002 17.965 1.00 94.12 90 LEU A C 1
ATOM 659 O O . LEU A 1 90 ? -25.510 9.941 17.842 1.00 94.12 90 LEU A O 1
ATOM 663 N N . PHE A 1 91 ? -23.594 9.080 18.634 1.00 93.75 91 PHE A N 1
ATOM 664 C CA . PHE A 1 91 ? -24.207 7.938 19.310 1.00 93.75 91 PHE A CA 1
ATOM 665 C C . PHE A 1 91 ? -24.684 8.227 20.736 1.00 93.75 91 PHE A C 1
ATOM 667 O O . PHE A 1 91 ? -25.436 7.409 21.268 1.00 93.75 91 PHE A O 1
ATOM 674 N N . GLY A 1 92 ? -24.335 9.390 21.294 1.00 92.38 92 GLY A N 1
ATOM 675 C CA . GLY A 1 92 ? -24.715 9.815 22.642 1.00 92.38 92 GLY A CA 1
ATOM 676 C C . GLY A 1 92 ? -23.635 9.603 23.706 1.00 92.38 92 GLY A C 1
ATOM 677 O O . GLY A 1 92 ? -23.957 9.686 24.884 1.00 92.38 92 GLY A O 1
ATOM 678 N N . TYR A 1 93 ? -22.386 9.362 23.298 1.00 92.50 93 TYR A N 1
ATOM 679 C CA . TYR A 1 93 ? -21.225 9.145 24.170 1.00 92.50 93 TYR A CA 1
ATOM 680 C C . TYR A 1 93 ? -20.167 10.232 23.906 1.00 92.50 93 TYR A C 1
ATOM 682 O O . TYR A 1 93 ? -19.218 10.015 23.159 1.00 92.50 93 TYR A O 1
ATOM 690 N N . PRO A 1 94 ? -20.350 11.478 24.366 1.00 91.44 94 PRO A N 1
ATOM 691 C CA . PRO A 1 94 ? -19.393 12.538 24.066 1.00 91.44 94 PRO A CA 1
ATOM 692 C C . PRO A 1 94 ? -18.051 12.290 24.772 1.00 91.44 94 PRO A C 1
ATOM 694 O O . PRO A 1 94 ? -18.021 12.087 25.974 1.00 91.44 94 PRO A O 1
ATOM 697 N N . CYS A 1 95 ? -16.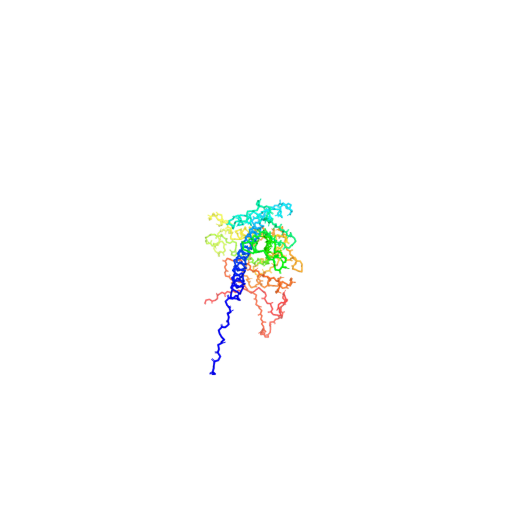932 12.410 24.054 1.00 89.19 95 CYS A N 1
ATOM 698 C CA . CYS A 1 95 ? -15.580 12.263 24.626 1.00 89.19 95 CYS A CA 1
ATOM 699 C C . CYS A 1 95 ? -15.180 13.324 25.666 1.00 89.19 95 CYS A C 1
ATOM 701 O O . CYS A 1 95 ? -14.091 13.255 26.224 1.00 89.19 95 CYS A O 1
ATOM 703 N N . ASP A 1 96 ? -16.012 14.345 25.877 1.00 88.94 96 ASP A N 1
ATOM 704 C CA . ASP A 1 96 ? -15.802 15.336 26.937 1.00 88.94 96 ASP A CA 1
ATOM 705 C C . ASP A 1 96 ? -16.355 14.840 28.291 1.00 88.94 96 ASP A C 1
ATOM 707 O O . ASP A 1 96 ? -16.197 15.512 29.311 1.00 88.94 96 ASP A O 1
ATOM 711 N N . ASP A 1 97 ? -17.035 13.688 28.292 1.00 89.06 97 ASP A N 1
ATOM 712 C CA . ASP A 1 97 ? -17.551 13.009 29.475 1.00 89.06 97 ASP A CA 1
ATOM 713 C C . ASP A 1 97 ? -16.444 12.149 30.113 1.00 89.06 97 ASP A C 1
ATOM 715 O O . ASP A 1 97 ? -15.804 11.376 29.396 1.00 89.06 97 ASP 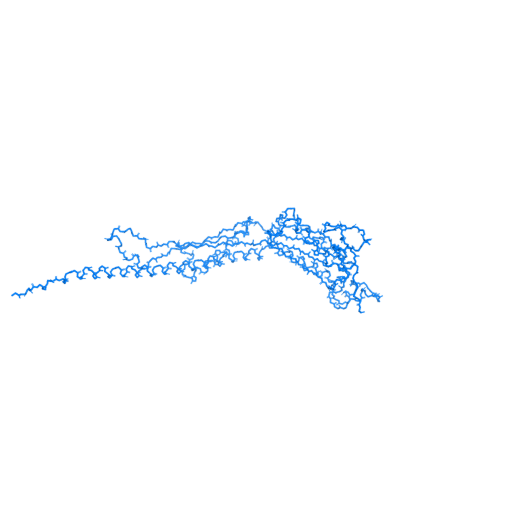A O 1
ATOM 719 N N . PRO A 1 98 ? -16.197 12.238 31.436 1.00 87.12 98 PRO A N 1
ATOM 720 C CA . PRO A 1 98 ? -15.255 11.345 32.117 1.00 87.12 98 PRO A CA 1
ATOM 721 C C . PRO A 1 98 ? -15.589 9.854 31.955 1.00 87.12 98 PRO A C 1
ATOM 723 O O . PRO A 1 98 ? -14.686 9.027 32.077 1.00 87.12 98 PRO A O 1
ATOM 726 N N . ASP A 1 99 ? -16.847 9.525 31.662 1.00 89.31 99 ASP A N 1
ATOM 727 C CA . ASP A 1 99 ? -17.333 8.158 31.489 1.00 89.31 99 ASP A CA 1
ATOM 728 C C . ASP A 1 99 ? -17.068 7.609 30.075 1.00 89.31 99 ASP A C 1
ATOM 730 O O . ASP A 1 99 ? -17.435 6.472 29.782 1.00 89.31 99 ASP A O 1
ATOM 734 N N . THR A 1 100 ? -16.470 8.402 29.173 1.00 92.31 100 THR A N 1
ATOM 735 C CA . THR A 1 100 ? -16.113 7.993 27.806 1.00 92.31 100 THR A CA 1
ATOM 736 C C . THR A 1 100 ? -14.648 8.302 27.510 1.00 92.31 100 THR A C 1
ATOM 738 O O . THR A 1 100 ? -14.236 9.459 27.477 1.00 92.31 100 THR A O 1
ATOM 741 N N . VAL A 1 101 ? -13.855 7.271 27.220 1.00 94.44 101 VAL A N 1
ATOM 742 C CA . VAL A 1 101 ? -12.422 7.409 26.925 1.00 94.44 101 VAL A CA 1
ATOM 743 C C . VAL A 1 101 ? -12.136 6.916 25.514 1.00 94.44 101 VAL A C 1
ATOM 745 O O . VAL A 1 101 ? -12.606 5.863 25.096 1.00 94.44 101 VAL A O 1
ATOM 748 N N . VAL A 1 102 ? -11.342 7.680 24.766 1.00 95.88 102 VAL A N 1
ATOM 749 C CA . VAL A 1 102 ? -10.829 7.272 23.457 1.00 95.88 102 VAL A CA 1
ATOM 750 C C . VAL A 1 102 ? -9.319 7.389 23.472 1.00 95.88 102 VAL A C 1
ATOM 752 O O . VAL A 1 102 ? -8.772 8.420 23.858 1.00 95.88 102 VAL A O 1
ATOM 755 N N . SER A 1 103 ? -8.647 6.337 23.026 1.00 95.75 103 SER A N 1
ATOM 756 C CA . SER A 1 103 ? -7.202 6.330 22.842 1.00 95.75 103 SER A CA 1
ATOM 757 C C . SER A 1 103 ? -6.845 5.741 21.486 1.00 95.75 103 SER A C 1
ATOM 759 O O . SER A 1 103 ? -7.555 4.890 20.946 1.00 95.75 103 SER A O 1
ATOM 761 N N . ALA A 1 104 ? -5.747 6.227 20.923 1.00 96.56 104 ALA A N 1
ATOM 762 C CA . ALA A 1 104 ? -5.147 5.688 19.721 1.00 96.56 104 ALA A CA 1
ATOM 763 C C . ALA A 1 104 ? -3.664 5.443 19.996 1.00 96.56 104 ALA A C 1
ATOM 765 O O . ALA A 1 104 ? -3.033 6.245 20.677 1.00 96.56 104 ALA A O 1
ATOM 766 N N . ASP A 1 105 ? -3.139 4.337 19.483 1.00 95.44 105 ASP A N 1
ATOM 767 C CA . ASP A 1 105 ? -1.718 4.004 19.543 1.00 95.44 105 ASP A CA 1
ATOM 768 C C . ASP A 1 105 ? -1.261 3.556 18.159 1.00 95.44 105 ASP A C 1
ATOM 770 O O . ASP A 1 105 ? -1.765 2.569 17.608 1.00 95.44 105 ASP A O 1
ATOM 774 N N . TYR A 1 106 ? -0.339 4.320 17.583 1.00 92.62 106 TYR A N 1
ATOM 775 C CA . TYR A 1 106 ? 0.291 4.022 16.309 1.00 92.62 106 TYR A CA 1
ATOM 776 C C . TYR A 1 106 ? 1.719 3.520 16.512 1.00 92.62 106 TYR A C 1
ATOM 778 O O . TYR A 1 106 ? 2.588 4.213 17.054 1.00 92.62 106 TYR A O 1
ATOM 786 N N . ASP A 1 107 ? 1.984 2.317 16.012 1.00 89.88 107 ASP A N 1
ATOM 787 C CA . ASP A 1 107 ? 3.319 1.737 15.988 1.00 89.88 107 ASP A CA 1
ATOM 788 C C . ASP A 1 107 ? 4.015 2.063 14.661 1.00 89.88 107 ASP A C 1
ATOM 790 O O . ASP A 1 107 ? 3.664 1.547 13.597 1.00 89.88 107 ASP A O 1
ATOM 794 N N . LEU A 1 108 ? 5.056 2.895 14.736 1.00 82.31 108 LEU A N 1
ATOM 795 C CA . LEU A 1 108 ? 5.887 3.288 13.596 1.00 82.31 108 LEU A CA 1
ATOM 796 C C . LEU A 1 108 ? 6.588 2.093 12.928 1.00 82.31 108 LEU A C 1
ATOM 798 O O . LEU A 1 108 ? 6.799 2.106 11.715 1.00 82.31 108 LEU A O 1
ATOM 802 N N . GLY A 1 109 ? 6.941 1.051 13.689 1.00 80.00 109 GLY A N 1
ATOM 803 C CA . GLY A 1 109 ? 7.624 -0.130 13.162 1.00 80.00 109 GLY A CA 1
ATOM 804 C C . GLY A 1 109 ? 6.696 -1.007 12.324 1.00 80.00 109 GLY A C 1
ATOM 805 O O . GLY A 1 109 ? 7.042 -1.432 11.220 1.00 80.00 109 GLY A O 1
ATOM 806 N N . THR A 1 110 ? 5.481 -1.257 12.811 1.00 82.56 110 THR A N 1
ATOM 807 C CA . THR A 1 110 ? 4.514 -2.141 12.136 1.00 82.56 110 THR A CA 1
ATOM 808 C C . THR A 1 110 ? 3.512 -1.402 11.245 1.00 82.56 110 THR A C 1
ATOM 810 O O . THR A 1 110 ? 2.907 -2.046 10.377 1.00 82.56 110 THR A O 1
ATOM 813 N N . ALA A 1 111 ? 3.438 -0.066 11.337 1.00 86.62 111 ALA A N 1
ATOM 814 C CA . ALA A 1 111 ? 2.372 0.800 10.802 1.00 86.62 111 ALA A CA 1
ATOM 815 C C . ALA A 1 111 ? 0.978 0.255 11.117 1.00 86.62 111 ALA A C 1
ATOM 817 O O . ALA A 1 111 ? 0.083 0.226 10.262 1.00 86.62 111 ALA A O 1
ATOM 818 N N . GLU A 1 112 ? 0.845 -0.252 12.336 1.00 91.50 112 GLU A N 1
ATOM 819 C CA . GLU A 1 112 ? -0.410 -0.682 12.913 1.00 91.50 112 GLU A CA 1
ATOM 820 C C . GLU A 1 112 ? -0.937 0.440 13.801 1.00 91.50 112 GLU A C 1
ATOM 822 O O . GLU A 1 112 ? -0.212 0.993 14.624 1.00 91.50 112 GLU A O 1
ATOM 827 N N . LEU A 1 113 ? -2.200 0.792 13.595 1.00 95.19 113 LEU A N 1
ATOM 828 C CA . LEU A 1 113 ? -2.940 1.718 14.432 1.00 95.19 113 LEU A CA 1
ATOM 829 C C . LEU A 1 113 ? -3.984 0.919 15.197 1.00 95.19 113 LEU A C 1
ATOM 831 O O . LEU A 1 113 ? -4.855 0.288 14.592 1.00 95.19 113 LEU A O 1
ATOM 835 N N . THR A 1 114 ? -3.918 0.987 16.519 1.00 97.19 114 THR A N 1
ATOM 836 C CA . THR A 1 114 ? -4.997 0.546 17.397 1.00 97.19 114 THR A CA 1
ATOM 837 C C . THR A 1 114 ? -5.794 1.760 17.854 1.00 97.19 114 THR A C 1
ATOM 839 O O . THR A 1 114 ? -5.213 2.731 18.324 1.00 97.19 114 THR A O 1
ATOM 842 N N . VAL A 1 115 ? -7.120 1.683 17.776 1.00 97.62 115 VAL A N 1
ATOM 843 C CA . VAL A 1 115 ? -8.046 2.628 18.409 1.00 97.62 115 VAL A CA 1
ATOM 844 C C . VAL A 1 115 ? -8.890 1.875 19.425 1.00 97.62 115 VAL A C 1
ATOM 846 O O . VAL A 1 115 ? -9.491 0.850 19.093 1.00 97.62 115 VAL A O 1
ATOM 849 N N . THR A 1 116 ? -8.949 2.401 20.642 1.00 97.62 116 THR A N 1
ATOM 850 C CA . THR A 1 116 ? -9.751 1.865 21.741 1.00 97.62 116 THR A CA 1
ATOM 851 C C . THR A 1 116 ? -10.749 2.921 22.187 1.00 97.62 116 THR A C 1
ATOM 853 O O . THR A 1 116 ? -10.390 4.085 22.379 1.00 97.62 116 THR A O 1
ATOM 856 N N . THR A 1 117 ? -12.006 2.515 22.330 1.00 96.94 117 THR A N 1
ATOM 857 C CA . THR A 1 117 ? -13.099 3.350 22.830 1.00 96.94 117 THR A CA 1
ATOM 858 C C . THR A 1 117 ? -13.764 2.651 24.004 1.00 96.94 117 THR A C 1
ATOM 860 O O . THR A 1 117 ? -14.247 1.527 23.845 1.00 96.94 117 THR A O 1
ATOM 863 N N . ASP A 1 118 ? -13.853 3.343 25.127 1.00 95.19 118 ASP A N 1
ATOM 864 C CA . ASP A 1 118 ? -14.463 2.870 26.361 1.00 95.19 118 ASP A CA 1
ATOM 865 C C . ASP A 1 118 ? -15.637 3.771 26.724 1.00 95.19 118 ASP A C 1
ATOM 867 O O . ASP A 1 118 ? -15.529 4.994 26.609 1.00 95.19 118 ASP A O 1
ATOM 871 N N . ALA A 1 119 ? -16.751 3.184 27.163 1.00 94.69 119 ALA A N 1
ATOM 872 C CA . ALA A 1 119 ? -17.846 3.948 27.753 1.00 94.69 119 ALA A CA 1
ATOM 873 C C . ALA A 1 119 ? -18.555 3.191 28.879 1.00 94.69 119 ALA A C 1
ATOM 875 O O . ALA A 1 119 ? -18.801 1.984 28.770 1.00 94.69 119 ALA A O 1
ATOM 876 N N . ASP A 1 120 ? -18.953 3.917 29.923 1.00 92.69 120 ASP A N 1
ATOM 877 C CA . ASP A 1 120 ? -19.791 3.380 30.993 1.00 92.69 120 ASP A CA 1
ATOM 878 C C . ASP A 1 120 ? -21.269 3.396 30.604 1.00 92.69 120 ASP A C 1
ATOM 880 O O . ASP A 1 120 ? -21.880 4.430 30.328 1.00 92.69 120 ASP A O 1
ATOM 884 N N . ILE A 1 121 ? -21.873 2.207 30.586 1.00 91.00 121 ILE A N 1
ATOM 885 C CA . ILE A 1 121 ? -23.271 2.026 30.209 1.00 91.00 121 ILE A CA 1
ATOM 886 C C . ILE A 1 121 ? -24.090 1.724 31.451 1.00 91.00 121 ILE A C 1
ATOM 888 O O . ILE A 1 121 ? -23.961 0.659 32.056 1.00 91.00 121 ILE A O 1
ATOM 892 N N . PHE A 1 122 ? -24.962 2.660 31.809 1.00 87.75 122 PHE A N 1
ATOM 893 C CA . PHE A 1 122 ? -25.883 2.499 32.925 1.00 87.75 122 PHE A CA 1
ATOM 894 C C . PHE A 1 122 ? -26.992 1.494 32.604 1.00 87.75 122 PHE A C 1
ATOM 896 O O . PHE A 1 122 ? -27.560 1.480 31.503 1.00 87.75 122 PHE A O 1
ATOM 903 N N . PHE A 1 123 ? -27.318 0.661 33.588 1.00 85.50 123 PHE A N 1
ATOM 904 C CA . PHE A 1 123 ? -28.459 -0.241 33.523 1.00 85.50 123 PHE A CA 1
ATOM 905 C C . PHE A 1 123 ? -29.754 0.525 33.792 1.00 85.50 123 PHE A C 1
ATOM 907 O O . PHE A 1 123 ? -29.845 1.316 34.727 1.00 85.50 123 PHE A O 1
ATOM 914 N N . PHE A 1 124 ? -30.790 0.272 32.997 1.00 83.69 124 PHE A N 1
ATOM 915 C CA . PHE A 1 124 ? -32.096 0.894 33.181 1.00 83.69 124 PHE A CA 1
ATOM 916 C C . PHE A 1 124 ? -32.911 0.195 34.265 1.00 83.69 124 PHE A C 1
ATOM 918 O O . PHE A 1 124 ? -33.517 0.856 35.107 1.00 83.69 124 PHE A O 1
ATOM 925 N N . LEU A 1 125 ? -32.984 -1.140 34.218 1.00 80.62 125 LEU A N 1
ATOM 926 C CA . LEU A 1 125 ? -33.918 -1.911 35.043 1.00 80.62 125 LEU A CA 1
ATOM 927 C C . LEU A 1 125 ? -33.205 -2.789 36.071 1.00 80.62 125 LEU A C 1
ATOM 929 O O . LEU A 1 125 ? -33.694 -2.899 37.193 1.00 80.62 125 LEU A O 1
ATOM 933 N N . MET A 1 126 ? -32.051 -3.372 35.745 1.00 75.38 126 MET A N 1
ATOM 934 C CA . MET A 1 126 ? -31.260 -4.173 36.682 1.00 75.38 126 MET A CA 1
ATOM 935 C C . MET A 1 126 ? -30.707 -3.340 37.840 1.00 75.38 126 MET A C 1
ATOM 937 O O . MET A 1 126 ? -30.643 -3.866 38.946 1.00 75.38 126 MET A O 1
ATOM 941 N N . GLY A 1 127 ? -30.415 -2.050 37.632 1.00 68.06 127 GLY A N 1
ATOM 942 C CA . GLY A 1 127 ? -30.040 -1.130 38.717 1.00 68.06 127 GLY A CA 1
ATOM 943 C C . GLY A 1 127 ? -31.185 -0.827 39.697 1.00 68.06 127 GLY A C 1
ATOM 944 O O . GLY A 1 127 ? -30.954 -0.464 40.844 1.00 68.06 127 GLY A O 1
ATOM 945 N N . LEU A 1 128 ? -32.445 -1.025 39.286 1.00 70.69 128 LEU A N 1
ATOM 946 C CA . LEU A 1 128 ? -33.623 -0.781 40.130 1.00 70.69 128 LEU A CA 1
ATOM 947 C C . LEU A 1 128 ? -34.079 -2.015 40.916 1.00 70.69 128 LEU A C 1
ATOM 949 O O . LEU A 1 128 ? -34.895 -1.884 41.833 1.00 70.69 128 LEU A O 1
ATOM 953 N N . VAL A 1 129 ? -33.615 -3.216 40.557 1.00 67.50 129 VAL A N 1
ATOM 954 C CA . VAL A 1 129 ? -33.997 -4.444 41.261 1.00 67.50 129 VAL A CA 1
ATOM 955 C C . VAL A 1 129 ? -33.073 -4.622 42.472 1.00 67.50 129 VAL A C 1
ATOM 957 O O . VAL A 1 129 ? -31.871 -4.812 42.297 1.00 67.50 129 VAL A O 1
ATOM 960 N N . PRO A 1 130 ? -33.602 -4.614 43.710 1.00 63.34 130 PRO A N 1
ATOM 961 C CA . PRO A 1 130 ? -32.799 -4.759 44.918 1.00 63.34 130 PRO A CA 1
ATOM 962 C C . PRO A 1 130 ? -32.429 -6.235 45.122 1.00 63.34 130 PRO A C 1
ATOM 964 O O . PRO A 1 130 ? -32.986 -6.927 45.978 1.00 63.34 130 PRO A O 1
ATOM 967 N N . PHE A 1 131 ? -31.499 -6.739 44.309 1.00 65.31 131 PHE A N 1
ATOM 968 C CA . PHE A 1 131 ? -30.990 -8.113 44.391 1.00 65.31 131 PHE A CA 1
ATOM 969 C C . PHE A 1 131 ? -30.368 -8.442 45.762 1.00 65.31 131 PHE A C 1
ATOM 971 O O . PHE A 1 131 ? -30.340 -9.612 46.154 1.00 65.31 131 PHE A O 1
ATOM 978 N N . GLU A 1 132 ? -30.018 -7.415 46.545 1.00 64.25 132 GLU A N 1
ATOM 979 C CA . GLU A 1 132 ? -29.634 -7.521 47.957 1.00 64.25 132 GLU A CA 1
ATOM 980 C C . GLU A 1 132 ? -30.682 -8.256 48.813 1.00 64.25 132 GLU A C 1
ATOM 982 O O . GLU A 1 132 ? -30.322 -9.001 49.724 1.00 64.25 132 GLU A O 1
ATOM 987 N N . ILE A 1 133 ? -31.981 -8.136 48.496 1.00 58.38 133 ILE A N 1
ATOM 988 C CA . ILE A 1 133 ? -33.064 -8.827 49.225 1.00 58.38 133 ILE A CA 1
ATOM 989 C C . ILE A 1 133 ? -32.959 -10.357 49.078 1.00 58.38 133 ILE A C 1
ATOM 991 O O . ILE A 1 133 ? -33.439 -11.101 49.933 1.00 58.38 133 ILE A O 1
ATOM 995 N N . ILE A 1 134 ? -32.315 -10.837 48.011 1.00 59.53 134 ILE A N 1
ATOM 996 C CA . ILE A 1 134 ? -32.148 -12.262 47.690 1.00 59.53 134 ILE A CA 1
ATOM 997 C C . ILE A 1 134 ? -30.700 -12.725 47.972 1.00 59.53 134 ILE A C 1
ATOM 999 O O . ILE A 1 134 ? -30.332 -13.851 47.646 1.00 59.53 134 ILE A O 1
ATOM 1003 N N . GLY A 1 135 ? -29.876 -11.882 48.610 1.00 57.28 135 GLY A N 1
ATOM 1004 C CA . GLY A 1 135 ? -28.486 -12.198 48.959 1.00 57.28 135 GLY A CA 1
ATOM 1005 C C . GLY A 1 135 ? -27.527 -12.254 47.767 1.00 57.28 135 GLY A C 1
ATOM 1006 O O . GLY A 1 135 ? -26.441 -12.815 47.898 1.00 57.28 135 GLY A O 1
ATOM 1007 N N . ALA A 1 136 ? -27.922 -11.707 46.613 1.00 61.41 136 ALA A N 1
ATOM 1008 C CA . ALA A 1 136 ? -27.042 -11.529 45.465 1.00 61.41 136 ALA A CA 1
ATOM 1009 C C . ALA A 1 136 ? -26.393 -10.138 45.528 1.00 61.41 136 ALA A C 1
ATOM 1011 O O . ALA A 1 136 ? -27.065 -9.156 45.847 1.00 61.41 136 ALA A O 1
ATOM 1012 N N . GLU A 1 137 ? -25.090 -10.065 45.250 1.00 61.09 137 GLU A N 1
ATOM 1013 C CA . GLU A 1 137 ? -24.360 -8.796 45.165 1.00 61.09 137 GLU A CA 1
ATOM 1014 C C . GLU A 1 137 ? -24.981 -7.909 44.073 1.00 61.09 137 GLU A C 1
ATOM 1016 O O . GLU A 1 137 ? -25.388 -8.404 43.016 1.00 61.09 137 GLU A O 1
ATOM 1021 N N . SER A 1 138 ? -25.106 -6.605 44.339 1.00 59.56 138 SER A N 1
ATOM 1022 C CA . SER A 1 138 ? -25.610 -5.651 43.352 1.00 59.56 138 SER A CA 1
ATOM 1023 C C . SER A 1 138 ? -24.664 -5.616 42.149 1.00 59.56 138 SER A C 1
ATOM 1025 O O . SER A 1 138 ? -23.447 -5.540 42.296 1.00 59.56 138 SER A O 1
ATOM 1027 N N . ALA A 1 139 ? -25.216 -5.680 40.937 1.00 59.03 139 ALA A N 1
ATOM 1028 C CA . ALA A 1 139 ? -24.433 -5.744 39.700 1.00 59.03 139 ALA A CA 1
ATOM 1029 C C . ALA A 1 139 ? -23.729 -4.414 39.328 1.00 59.03 139 ALA A C 1
ATOM 1031 O O . ALA A 1 139 ? -23.195 -4.301 38.228 1.00 59.03 139 ALA A O 1
ATOM 1032 N N . GLY A 1 140 ? -23.699 -3.428 40.233 1.00 66.75 140 GLY A N 1
ATOM 1033 C CA . GLY A 1 140 ? -23.348 -2.039 39.931 1.00 66.75 140 GLY A CA 1
ATOM 1034 C C . GLY A 1 140 ? -24.430 -1.338 39.100 1.00 66.75 140 GLY A C 1
ATOM 1035 O O . GLY A 1 140 ? -25.260 -1.990 38.468 1.00 66.75 140 GLY A O 1
ATOM 1036 N N . ASP A 1 141 ? -24.434 -0.004 39.106 1.00 78.31 141 ASP A N 1
ATOM 1037 C CA . ASP A 1 141 ? -25.385 0.796 38.312 1.00 78.31 141 ASP A CA 1
ATOM 1038 C C . ASP A 1 141 ? -24.958 0.925 36.842 1.00 78.31 141 ASP A C 1
ATOM 1040 O O . ASP A 1 141 ? -25.774 1.265 35.983 1.00 78.31 141 ASP A O 1
ATOM 1044 N N . SER A 1 142 ? -23.694 0.628 36.539 1.00 84.12 142 SER A N 1
ATOM 1045 C CA . SER A 1 142 ? -23.113 0.722 35.206 1.00 84.12 142 SER A CA 1
ATOM 1046 C C . SER A 1 142 ? -22.137 -0.411 34.913 1.00 84.12 142 SER A C 1
ATOM 1048 O O . SER A 1 142 ? -21.624 -1.096 35.806 1.00 84.12 142 SER A O 1
ATOM 1050 N N . ARG A 1 143 ? -21.867 -0.601 33.621 1.00 88.38 143 ARG A N 1
ATOM 1051 C CA . ARG A 1 143 ? -20.806 -1.472 33.131 1.00 88.38 143 ARG A CA 1
ATOM 1052 C C . ARG A 1 143 ? -19.992 -0.759 32.061 1.00 88.38 143 ARG A C 1
ATOM 1054 O O . ARG A 1 143 ? -20.558 -0.338 31.057 1.00 88.38 143 ARG A O 1
ATOM 1061 N N . THR A 1 144 ? -18.677 -0.712 32.248 1.00 91.12 144 THR A N 1
ATOM 1062 C CA . THR A 1 144 ? -17.738 -0.269 31.215 1.00 91.12 144 THR A CA 1
ATOM 1063 C C . THR A 1 144 ? -17.712 -1.275 30.077 1.00 91.12 144 THR A C 1
ATOM 1065 O O . THR A 1 144 ? -17.532 -2.481 30.298 1.00 91.12 144 THR A O 1
ATOM 1068 N N . ILE A 1 145 ? -17.911 -0.773 28.866 1.00 94.06 145 ILE A N 1
ATOM 1069 C CA . ILE A 1 145 ? -17.805 -1.532 27.630 1.00 94.06 145 ILE A CA 1
ATOM 1070 C C . ILE A 1 145 ? -16.633 -0.982 26.830 1.00 94.06 145 ILE A C 1
ATOM 1072 O O . ILE A 1 145 ? -16.576 0.213 26.562 1.00 94.06 145 ILE A O 1
ATOM 1076 N N . GLU A 1 146 ? -15.738 -1.882 26.436 1.00 95.25 146 GLU A N 1
ATOM 1077 C CA . GLU A 1 146 ? -14.584 -1.595 25.590 1.00 95.25 146 GLU A CA 1
ATOM 1078 C C . GLU A 1 146 ? -14.874 -2.069 24.161 1.00 95.25 146 GLU A C 1
ATOM 1080 O O . GLU A 1 146 ? -15.399 -3.170 23.930 1.00 95.25 146 GLU A O 1
ATOM 1085 N N . ALA A 1 147 ? -14.505 -1.249 23.184 1.00 96.75 147 ALA A N 1
ATOM 1086 C CA . ALA A 1 147 ? -14.401 -1.655 21.793 1.00 96.75 147 ALA A CA 1
ATOM 1087 C C . ALA A 1 147 ? -13.031 -1.271 21.239 1.00 96.75 147 ALA A C 1
ATOM 1089 O O . ALA A 1 147 ? -12.518 -0.183 21.503 1.00 96.75 147 ALA A O 1
ATOM 1090 N N . ARG A 1 148 ? -12.452 -2.173 20.447 1.00 97.00 148 ARG A N 1
ATOM 1091 C CA . ARG A 1 148 ? -11.107 -2.024 19.897 1.00 97.00 148 ARG A CA 1
ATOM 1092 C C . ARG A 1 148 ? -11.117 -2.307 18.405 1.00 97.00 148 ARG A C 1
ATOM 1094 O O . ARG A 1 148 ? -11.686 -3.304 17.955 1.00 97.00 148 ARG A O 1
ATOM 1101 N N . ALA A 1 149 ? -10.445 -1.452 17.650 1.00 97.62 149 ALA A N 1
ATOM 1102 C CA . ALA A 1 149 ? -10.200 -1.624 16.229 1.00 97.62 149 ALA A CA 1
ATOM 1103 C C . ALA A 1 149 ? -8.697 -1.538 15.968 1.00 97.62 149 ALA A C 1
ATOM 1105 O O . ALA A 1 149 ? -8.034 -0.621 16.444 1.00 97.62 149 ALA A O 1
ATOM 1106 N N . ALA A 1 150 ? -8.163 -2.497 15.217 1.00 95.50 150 ALA A N 1
ATOM 1107 C CA . ALA A 1 150 ? -6.779 -2.483 14.769 1.00 95.50 150 ALA A CA 1
ATOM 1108 C C . ALA A 1 150 ? -6.756 -2.511 13.245 1.00 95.50 150 ALA A C 1
ATOM 1110 O O . ALA A 1 150 ? -7.463 -3.297 12.608 1.00 95.50 150 ALA A O 1
ATOM 1111 N N . VAL A 1 151 ? -5.948 -1.641 12.659 1.00 94.81 151 VAL A N 1
ATOM 1112 C CA . VAL A 1 151 ? -5.769 -1.546 11.214 1.00 94.81 151 VAL A CA 1
ATOM 1113 C C . VAL A 1 151 ? -4.289 -1.404 10.917 1.00 94.81 151 VAL A C 1
ATOM 1115 O O . VAL A 1 151 ? -3.543 -0.764 11.653 1.00 94.81 151 VAL A O 1
ATOM 1118 N N . ARG A 1 152 ? -3.855 -1.999 9.813 1.00 89.31 152 ARG A N 1
ATOM 1119 C CA . ARG A 1 152 ? -2.460 -1.973 9.399 1.00 89.31 152 ARG A CA 1
ATOM 1120 C C . ARG A 1 152 ? -2.357 -1.585 7.939 1.00 89.31 152 ARG A C 1
ATOM 1122 O O . ARG A 1 152 ? -3.076 -2.128 7.100 1.00 89.31 152 ARG A O 1
ATOM 1129 N N . ARG A 1 153 ? -1.425 -0.682 7.625 1.00 85.06 153 ARG A N 1
ATOM 1130 C CA . ARG A 1 153 ? -1.064 -0.395 6.233 1.00 85.06 153 ARG A CA 1
ATOM 1131 C C . ARG A 1 153 ? -0.287 -1.585 5.662 1.00 85.06 153 ARG A C 1
ATOM 1133 O O . ARG A 1 153 ? 0.807 -1.905 6.143 1.00 85.06 153 ARG A O 1
ATOM 1140 N N . GLN A 1 154 ? -0.863 -2.233 4.649 1.00 84.38 154 GLN A N 1
ATOM 1141 C CA . GLN A 1 154 ? -0.179 -3.275 3.884 1.00 84.38 154 GLN A CA 1
ATOM 1142 C C . GLN A 1 154 ? 1.011 -2.684 3.125 1.00 84.38 154 GLN A C 1
ATOM 1144 O O . GLN A 1 154 ? 0.969 -1.540 2.675 1.00 84.38 154 GLN A O 1
ATOM 1149 N N . THR A 1 155 ? 2.075 -3.470 3.023 1.00 87.94 155 THR A N 1
ATOM 1150 C CA . THR A 1 155 ? 3.271 -3.140 2.248 1.00 87.94 155 THR A CA 1
ATOM 1151 C C . THR A 1 155 ? 3.015 -3.446 0.783 1.00 87.94 155 THR A C 1
ATOM 1153 O O . THR A 1 155 ? 2.535 -4.533 0.461 1.00 87.94 155 THR A O 1
ATOM 1156 N N . ALA A 1 156 ? 3.347 -2.517 -0.105 1.00 91.00 156 ALA A N 1
ATOM 1157 C CA . ALA A 1 156 ? 3.261 -2.755 -1.536 1.00 91.00 156 ALA A CA 1
ATOM 1158 C C . ALA A 1 156 ? 4.574 -3.345 -2.062 1.00 91.00 156 ALA A C 1
ATOM 1160 O O . ALA A 1 156 ? 5.651 -2.864 -1.715 1.00 91.00 156 ALA A O 1
ATOM 1161 N N . THR A 1 157 ? 4.483 -4.352 -2.929 1.00 94.88 157 THR A N 1
ATOM 1162 C CA . THR A 1 157 ? 5.626 -4.886 -3.680 1.00 94.88 157 THR A CA 1
ATOM 1163 C C . THR A 1 157 ? 5.352 -4.721 -5.170 1.00 94.88 157 THR A C 1
ATOM 1165 O O . THR A 1 157 ? 4.431 -5.337 -5.706 1.00 94.88 157 THR A O 1
ATOM 1168 N N . VAL A 1 158 ? 6.128 -3.866 -5.838 1.00 95.75 158 VAL A N 1
ATOM 1169 C CA . VAL A 1 158 ? 5.877 -3.438 -7.219 1.00 95.75 158 VAL A CA 1
ATOM 1170 C C . VAL A 1 158 ? 7.111 -3.646 -8.096 1.00 95.75 158 VAL A C 1
ATOM 1172 O O . VAL A 1 158 ? 8.204 -3.187 -7.770 1.00 95.75 158 VAL A O 1
ATOM 1175 N N . ALA A 1 159 ? 6.922 -4.286 -9.249 1.00 97.00 159 ALA A N 1
ATOM 1176 C CA . ALA A 1 159 ? 7.877 -4.286 -10.353 1.00 97.00 159 ALA A CA 1
ATOM 1177 C C . ALA A 1 159 ? 7.418 -3.322 -11.447 1.00 97.00 159 ALA A C 1
ATOM 1179 O O . ALA A 1 159 ? 6.390 -3.548 -12.089 1.00 97.00 159 ALA A O 1
ATOM 1180 N N . LEU A 1 160 ? 8.197 -2.267 -11.676 1.00 97.56 160 LEU A N 1
ATOM 1181 C CA . LEU A 1 160 ? 8.002 -1.328 -12.774 1.00 97.56 160 LEU A CA 1
ATOM 1182 C C . LEU A 1 160 ? 8.716 -1.864 -14.016 1.00 97.56 160 LEU A C 1
ATOM 1184 O O . LEU A 1 160 ? 9.943 -1.846 -14.083 1.00 97.56 160 LEU A O 1
ATOM 1188 N N . VAL A 1 161 ? 7.950 -2.338 -14.996 1.00 97.12 161 VAL A N 1
ATOM 1189 C CA . VAL A 1 161 ? 8.463 -2.894 -16.254 1.00 97.12 161 VAL A CA 1
ATOM 1190 C C . VAL A 1 161 ? 8.281 -1.849 -17.353 1.00 97.12 161 VAL A C 1
ATOM 1192 O O . VAL A 1 161 ? 7.163 -1.631 -17.827 1.00 97.12 1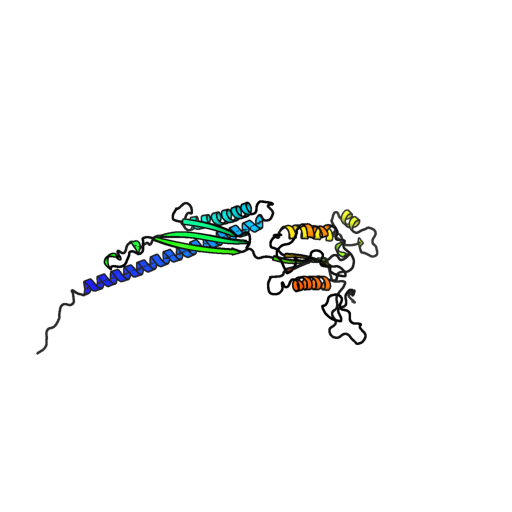61 VAL A O 1
ATOM 1195 N N . LEU A 1 162 ? 9.367 -1.160 -17.717 1.00 96.38 162 LEU A N 1
ATOM 1196 C CA . LEU A 1 162 ? 9.318 0.034 -18.569 1.00 96.38 162 LEU A CA 1
ATOM 1197 C C . LEU A 1 162 ? 9.828 -0.240 -19.983 1.00 96.38 162 LEU A C 1
ATOM 1199 O O . LEU A 1 162 ? 10.991 -0.590 -20.168 1.00 96.38 162 LEU A O 1
ATOM 1203 N N . ASP A 1 163 ? 8.990 -0.013 -20.987 1.00 95.50 163 ASP A N 1
ATOM 1204 C CA . ASP A 1 163 ? 9.400 -0.069 -22.388 1.00 95.50 163 ASP A CA 1
ATOM 1205 C C . ASP A 1 163 ? 10.289 1.123 -22.745 1.00 95.50 163 ASP A C 1
ATOM 1207 O O . ASP A 1 163 ? 9.896 2.279 -22.587 1.00 95.50 163 ASP A O 1
ATOM 1211 N N . LEU A 1 164 ? 11.480 0.827 -23.258 1.00 94.62 164 LEU A N 1
ATOM 1212 C CA . LEU A 1 164 ? 12.455 1.781 -23.778 1.00 94.62 164 LEU A CA 1
ATOM 1213 C C . LEU A 1 164 ? 12.828 1.487 -25.231 1.00 94.62 164 LEU A C 1
ATOM 1215 O O . LEU A 1 164 ? 13.941 1.790 -25.667 1.00 94.62 164 LEU A O 1
ATOM 1219 N N . SER A 1 165 ? 11.936 0.863 -25.987 1.00 93.44 165 SER A N 1
ATOM 1220 C CA . SER A 1 165 ? 12.116 0.650 -27.419 1.00 93.44 165 SER A CA 1
ATOM 1221 C C . SER A 1 165 ? 12.213 1.972 -28.181 1.00 93.44 165 SER A C 1
ATOM 1223 O O . SER A 1 165 ? 11.825 3.039 -27.709 1.00 93.44 165 SER A O 1
ATOM 1225 N N . SER A 1 166 ? 12.746 1.936 -29.400 1.00 91.06 166 SER A N 1
ATOM 1226 C CA . SER A 1 166 ? 12.926 3.141 -30.211 1.00 91.06 166 SER A CA 1
ATOM 1227 C C . SER A 1 166 ? 11.622 3.906 -30.476 1.00 91.06 166 SER A C 1
ATOM 1229 O O . SER A 1 166 ? 11.697 5.122 -30.629 1.00 91.06 166 SER A O 1
ATOM 1231 N N . SER A 1 167 ? 10.450 3.259 -30.476 1.00 90.19 167 SER A N 1
ATOM 1232 C CA . SER A 1 167 ? 9.146 3.934 -30.606 1.00 90.19 167 SER A CA 1
ATOM 1233 C C . SER A 1 167 ? 8.820 4.857 -29.428 1.00 90.19 167 SER A C 1
ATOM 1235 O O . SER A 1 167 ? 8.170 5.884 -29.611 1.00 90.19 167 SER A O 1
ATOM 1237 N N . MET A 1 168 ? 9.383 4.610 -28.246 1.00 93.56 168 MET A N 1
ATOM 1238 C CA . MET A 1 168 ? 9.242 5.504 -27.091 1.00 93.56 168 MET A CA 1
ATOM 1239 C C . MET A 1 168 ? 9.972 6.845 -27.276 1.00 93.56 168 MET A C 1
ATOM 1241 O O . MET A 1 168 ? 9.715 7.802 -26.542 1.00 93.56 168 MET A O 1
ATOM 1245 N N . ALA A 1 169 ? 10.856 6.952 -28.277 1.00 92.81 169 ALA A N 1
ATOM 1246 C CA . ALA A 1 169 ? 11.452 8.222 -28.688 1.00 92.81 169 ALA A CA 1
ATOM 1247 C C . ALA A 1 169 ? 10.501 9.089 -29.526 1.00 92.81 169 ALA A C 1
ATOM 1249 O O . ALA A 1 169 ? 10.859 10.214 -29.851 1.00 92.81 169 ALA A O 1
ATOM 1250 N N . CYS A 1 170 ? 9.331 8.588 -29.925 1.00 92.19 170 CYS A N 1
ATOM 1251 C CA . CYS A 1 170 ? 8.369 9.357 -30.704 1.00 92.19 170 CYS A CA 1
ATOM 1252 C C . CYS A 1 170 ? 7.765 10.519 -29.889 1.00 92.19 170 CYS A C 1
ATOM 1254 O O . CYS A 1 170 ? 7.716 10.450 -28.655 1.00 92.19 170 CYS A O 1
ATOM 1256 N N . PRO A 1 171 ? 7.239 11.557 -30.566 1.00 93.00 171 PRO A N 1
ATOM 1257 C CA . PRO A 1 171 ? 6.371 12.553 -29.939 1.00 93.00 171 PRO A CA 1
ATOM 1258 C C . PRO A 1 171 ? 5.208 11.893 -29.175 1.00 93.00 171 PRO A C 1
ATOM 1260 O O . PRO A 1 171 ? 4.682 10.866 -29.619 1.00 93.00 171 PRO A O 1
ATOM 1263 N N . SER A 1 172 ? 4.798 12.461 -28.036 1.00 91.44 172 SER A N 1
ATOM 1264 C CA . SER A 1 172 ? 3.705 11.903 -27.226 1.00 91.44 172 SER A CA 1
ATOM 1265 C C . SER A 1 172 ? 2.341 12.030 -27.895 1.00 91.44 172 SER A C 1
ATOM 1267 O O . SER A 1 172 ? 1.452 11.204 -27.688 1.00 91.44 172 SER A O 1
ATOM 1269 N N . THR A 1 173 ? 2.200 13.011 -28.785 1.00 88.00 173 THR A N 1
ATOM 1270 C CA . THR A 1 173 ? 1.023 13.192 -29.630 1.00 88.00 173 THR A CA 1
ATOM 1271 C C . THR A 1 173 ? 1.419 13.347 -31.096 1.00 88.00 173 THR A C 1
ATOM 1273 O O . THR A 1 173 ? 2.473 13.888 -31.420 1.00 88.00 173 THR A O 1
ATOM 1276 N N . GLY A 1 174 ? 0.553 12.885 -32.001 1.00 85.19 174 GLY A N 1
ATOM 1277 C CA . GLY A 1 174 ? 0.779 12.975 -33.446 1.00 85.19 174 GLY A CA 1
ATOM 1278 C C . GLY A 1 174 ? 1.494 11.758 -34.056 1.00 85.19 174 GLY A C 1
ATOM 1279 O O . GLY A 1 174 ? 1.667 10.732 -33.395 1.00 85.19 174 GLY A O 1
ATOM 1280 N N . PRO A 1 175 ? 1.828 11.820 -35.358 1.00 85.12 175 PRO A N 1
ATOM 1281 C CA . PRO A 1 175 ? 2.538 10.744 -36.040 1.00 85.12 175 PRO A CA 1
ATOM 1282 C C . PRO A 1 175 ? 3.996 10.662 -35.570 1.00 85.12 175 PRO A C 1
ATOM 1284 O O . PRO A 1 175 ? 4.561 11.638 -35.094 1.00 85.12 175 PRO A O 1
ATOM 1287 N N . CYS A 1 176 ? 4.621 9.500 -35.756 1.00 87.88 176 CYS A N 1
ATOM 1288 C CA . CYS A 1 176 ? 6.051 9.327 -35.516 1.00 87.88 176 CYS A CA 1
ATOM 1289 C C . CYS A 1 176 ? 6.827 9.270 -36.836 1.00 87.88 176 CYS A C 1
ATOM 1291 O O . CYS A 1 176 ? 7.259 8.201 -37.279 1.00 87.88 176 CYS A O 1
ATOM 1293 N N . ALA A 1 177 ? 6.969 10.412 -37.514 1.00 86.69 177 ALA A N 1
ATOM 1294 C CA . ALA A 1 177 ? 7.648 10.458 -38.809 1.00 86.69 177 ALA A CA 1
ATOM 1295 C C . ALA A 1 177 ? 9.182 10.375 -38.679 1.00 86.69 177 ALA A C 1
ATOM 1297 O O . ALA A 1 177 ? 9.854 9.932 -39.615 1.00 86.69 177 ALA A O 1
ATOM 1298 N N . CYS A 1 178 ? 9.743 10.731 -37.523 1.00 85.19 178 CYS A N 1
ATOM 1299 C CA . CYS A 1 178 ? 11.179 10.723 -37.237 1.00 85.19 178 CYS A CA 1
ATOM 1300 C C . CYS A 1 178 ? 11.822 9.328 -37.278 1.00 85.19 178 CYS A C 1
ATOM 1302 O O . CYS A 1 178 ? 13.032 9.213 -37.493 1.00 85.19 178 CYS A O 1
ATOM 1304 N N . LEU A 1 179 ? 11.024 8.269 -37.101 1.00 84.12 179 LEU A N 1
ATOM 1305 C CA . LEU A 1 179 ? 11.459 6.873 -37.225 1.00 84.12 179 LEU A CA 1
ATOM 1306 C C . LEU A 1 179 ? 11.125 6.263 -38.593 1.00 84.12 179 LEU A C 1
ATOM 1308 O O . LEU A 1 179 ? 11.435 5.100 -38.841 1.00 84.12 179 LEU A O 1
ATOM 1312 N N . SER A 1 180 ? 10.518 7.035 -39.499 1.00 80.75 180 SER A N 1
ATOM 1313 C CA . SER A 1 180 ? 10.238 6.570 -40.856 1.00 80.75 180 SER A CA 1
ATOM 1314 C C . SER A 1 180 ? 11.509 6.551 -41.723 1.00 80.75 180 SER A C 1
ATOM 1316 O O . SER A 1 180 ? 12.440 7.334 -41.494 1.00 80.75 180 SER A O 1
ATOM 1318 N N . PRO A 1 181 ? 11.546 5.731 -42.790 1.00 73.62 181 PRO A N 1
ATOM 1319 C CA . PRO A 1 181 ? 12.639 5.751 -43.767 1.00 73.62 181 PRO A CA 1
ATOM 1320 C C . PRO A 1 181 ? 12.845 7.123 -44.429 1.00 73.62 181 PRO A C 1
ATOM 1322 O O . PRO A 1 181 ? 13.925 7.412 -44.936 1.00 73.62 181 PRO A O 1
ATOM 1325 N N . SER A 1 182 ? 11.813 7.972 -44.424 1.00 72.25 182 SER A N 1
ATOM 1326 C CA . SER A 1 182 ? 11.807 9.308 -45.024 1.00 72.25 182 SER A CA 1
ATOM 1327 C C . SER A 1 182 ? 12.098 10.429 -44.019 1.00 72.25 182 SER A C 1
ATOM 1329 O O . SER A 1 182 ? 11.784 11.583 -44.307 1.00 72.25 182 SER A O 1
ATOM 1331 N N . ARG A 1 183 ? 12.672 10.119 -42.844 1.00 77.25 183 ARG A N 1
ATOM 1332 C CA . ARG A 1 183 ? 12.920 11.107 -41.781 1.00 77.25 183 ARG A CA 1
ATOM 1333 C C . ARG A 1 183 ? 13.689 12.334 -42.291 1.00 77.25 183 ARG A C 1
ATOM 1335 O O . ARG A 1 183 ? 14.764 12.214 -42.880 1.00 77.25 183 ARG A O 1
ATOM 1342 N N . THR A 1 184 ? 13.153 13.522 -42.021 1.00 67.62 184 THR A N 1
ATOM 1343 C CA . THR A 1 184 ? 13.784 14.816 -42.344 1.00 67.62 184 THR A CA 1
ATOM 1344 C C . THR A 1 184 ? 14.350 15.528 -41.117 1.00 67.62 184 THR A C 1
ATOM 1346 O O . THR A 1 184 ? 15.117 16.472 -41.269 1.00 67.62 184 THR A O 1
ATOM 1349 N N . GLN A 1 185 ? 13.972 15.081 -39.918 1.00 80.06 185 GLN A N 1
ATOM 1350 C CA . GLN A 1 185 ? 14.304 15.690 -38.632 1.00 80.06 185 GLN A CA 1
ATOM 1351 C C . GLN A 1 185 ? 14.403 14.614 -37.541 1.00 80.06 185 GLN A C 1
ATOM 1353 O O . GLN A 1 185 ? 13.928 13.486 -37.714 1.00 80.06 185 GLN A O 1
ATOM 1358 N N . THR A 1 186 ? 15.055 14.946 -36.431 1.00 87.75 186 THR A N 1
ATOM 1359 C CA . THR A 1 186 ? 15.118 14.096 -35.235 1.00 87.75 186 THR A CA 1
ATOM 1360 C C . THR A 1 186 ? 13.768 14.066 -34.514 1.00 87.75 186 THR A C 1
ATOM 1362 O O . THR A 1 186 ? 12.946 14.967 -34.672 1.00 87.75 186 THR A O 1
ATOM 1365 N N . CYS A 1 187 ? 13.530 13.051 -33.679 1.00 88.06 187 CYS A N 1
ATOM 1366 C CA . CYS A 1 187 ? 12.275 12.975 -32.925 1.00 88.06 187 CYS A CA 1
ATOM 1367 C C . CYS A 1 187 ? 12.095 14.138 -31.938 1.00 88.06 187 CYS A C 1
ATOM 1369 O O . CYS A 1 187 ? 10.976 14.591 -31.729 1.00 88.06 187 CYS A O 1
ATOM 1371 N N . ALA A 1 188 ? 13.190 14.671 -31.386 1.00 88.94 188 ALA A N 1
ATOM 1372 C CA . ALA A 1 188 ? 13.152 15.858 -30.533 1.00 88.94 188 ALA A CA 1
ATOM 1373 C C . ALA A 1 188 ? 12.720 17.116 -31.309 1.00 88.94 188 ALA A C 1
ATOM 1375 O O . ALA A 1 188 ? 11.910 17.905 -30.821 1.00 88.94 188 ALA A O 1
ATOM 1376 N N . GLU A 1 189 ? 13.220 17.288 -32.535 1.00 90.69 189 GLU A N 1
ATOM 1377 C CA . GLU A 1 189 ? 12.808 18.385 -33.419 1.00 90.69 189 GLU A CA 1
ATOM 1378 C C . GLU A 1 189 ? 11.343 18.238 -33.850 1.00 90.69 189 GLU A C 1
ATOM 1380 O O . GLU A 1 189 ? 10.614 19.227 -33.865 1.00 90.69 189 GLU A O 1
ATOM 1385 N N . GLU A 1 190 ? 10.883 17.014 -34.133 1.00 89.88 190 GLU A N 1
ATOM 1386 C CA . GLU A 1 190 ? 9.476 16.748 -34.457 1.00 89.88 190 GLU A CA 1
ATOM 1387 C C . GLU A 1 190 ? 8.543 17.043 -33.282 1.00 89.88 190 GLU A C 1
ATOM 1389 O O . GLU A 1 190 ? 7.539 17.730 -33.461 1.00 89.88 190 GLU A O 1
ATOM 1394 N N . ALA A 1 191 ? 8.897 16.601 -32.074 1.00 90.44 191 ALA A N 1
ATOM 1395 C CA . ALA A 1 191 ? 8.128 16.904 -30.872 1.00 90.44 191 ALA A CA 1
ATOM 1396 C C . ALA A 1 191 ? 8.054 18.421 -30.626 1.00 90.44 191 ALA A C 1
ATOM 1398 O O . ALA A 1 191 ? 6.973 18.969 -30.408 1.00 90.44 191 ALA A O 1
ATOM 1399 N N . THR A 1 192 ? 9.179 19.127 -30.792 1.00 92.31 192 THR A N 1
ATOM 1400 C CA . THR A 1 192 ? 9.229 20.595 -30.693 1.00 92.31 192 THR A CA 1
ATOM 1401 C C . THR A 1 192 ? 8.325 21.267 -31.730 1.00 92.31 192 THR A C 1
ATOM 1403 O O . THR A 1 192 ? 7.591 22.196 -31.396 1.00 92.31 192 THR A O 1
ATOM 1406 N N . ALA A 1 193 ? 8.331 20.788 -32.978 1.00 89.25 193 ALA A N 1
ATOM 1407 C CA . ALA A 1 193 ? 7.493 21.322 -34.052 1.00 89.25 193 ALA A CA 1
ATOM 1408 C C . ALA A 1 193 ? 5.990 21.101 -33.805 1.00 89.25 193 ALA A C 1
ATOM 1410 O O . ALA A 1 193 ? 5.172 21.929 -34.207 1.00 89.25 193 ALA A O 1
ATOM 1411 N N . LEU A 1 194 ? 5.631 20.007 -33.129 1.00 89.62 194 LEU A N 1
ATOM 1412 C CA . LEU A 1 194 ? 4.261 19.687 -32.726 1.00 89.62 194 LEU A CA 1
ATOM 1413 C C . LEU A 1 194 ? 3.851 20.341 -31.393 1.00 89.62 194 LEU A C 1
ATOM 1415 O O . LEU A 1 194 ? 2.685 20.257 -31.014 1.00 89.62 194 LEU A O 1
ATOM 1419 N N . GLY A 1 195 ? 4.775 21.004 -30.688 1.00 92.81 195 GLY A N 1
ATOM 1420 C CA . GLY A 1 195 ? 4.518 21.594 -29.372 1.00 92.81 195 GLY A CA 1
ATOM 1421 C C . GLY A 1 195 ? 4.270 20.549 -28.279 1.00 92.81 195 GLY A C 1
ATOM 1422 O O . GLY A 1 195 ? 3.484 20.791 -27.366 1.00 92.81 195 GLY A O 1
ATOM 1423 N N . THR A 1 196 ? 4.906 19.383 -28.389 1.00 92.94 196 THR A N 1
ATOM 1424 C CA . THR A 1 196 ? 4.722 18.224 -27.506 1.00 92.94 196 THR A CA 1
ATOM 1425 C C . THR A 1 196 ? 6.074 17.712 -26.990 1.00 92.94 196 THR A C 1
ATOM 1427 O O . THR A 1 196 ? 7.132 18.179 -27.417 1.00 92.94 196 THR A O 1
ATOM 1430 N N . THR A 1 197 ? 6.057 16.780 -26.041 1.00 94.31 197 THR A N 1
ATOM 1431 C CA . THR A 1 197 ? 7.254 16.118 -25.500 1.00 94.31 197 THR A CA 1
ATOM 1432 C C . THR A 1 197 ? 7.418 14.734 -26.129 1.00 94.31 197 THR A C 1
ATOM 1434 O O . THR A 1 197 ? 6.631 14.317 -26.978 1.00 94.31 197 THR A O 1
ATOM 1437 N N . LEU A 1 198 ? 8.481 14.015 -25.771 1.00 93.75 198 LEU A N 1
ATOM 1438 C CA . LEU A 1 198 ? 8.652 12.621 -26.183 1.00 93.75 198 LEU A CA 1
ATOM 1439 C C . LEU A 1 198 ? 7.865 11.711 -25.234 1.00 93.75 198 LEU A C 1
ATOM 1441 O O . LEU A 1 198 ? 7.798 11.995 -24.037 1.00 93.75 198 LEU A O 1
ATOM 1445 N N . LYS A 1 199 ? 7.343 10.584 -25.735 1.00 94.50 199 LYS A N 1
ATOM 1446 C CA . LYS A 1 199 ? 6.632 9.589 -24.904 1.00 94.50 199 LYS A CA 1
ATOM 1447 C C . LYS A 1 199 ? 7.458 9.143 -23.699 1.00 94.50 199 LYS A C 1
ATOM 1449 O O . LYS A 1 199 ? 6.928 9.019 -22.601 1.00 94.50 199 LYS A O 1
ATOM 1454 N N . VAL A 1 200 ? 8.761 8.928 -23.893 1.00 93.62 200 VAL A N 1
ATOM 1455 C CA . VAL A 1 200 ? 9.668 8.546 -22.803 1.00 93.62 200 VAL A CA 1
ATOM 1456 C C . VAL A 1 200 ? 9.753 9.609 -21.704 1.00 93.62 200 VAL A C 1
ATOM 1458 O O . VAL A 1 200 ? 9.847 9.253 -20.537 1.00 93.62 200 VAL A O 1
ATOM 1461 N N . GLU A 1 201 ? 9.684 10.898 -22.036 1.00 93.75 201 GLU A N 1
ATOM 1462 C CA . GLU A 1 201 ? 9.770 11.973 -21.039 1.00 93.75 201 GLU A CA 1
ATOM 1463 C C . GLU A 1 201 ? 8.480 12.062 -20.212 1.00 93.75 201 GLU A C 1
ATOM 1465 O O . GLU A 1 201 ? 8.532 12.229 -18.994 1.00 93.75 201 GLU A O 1
ATOM 1470 N N . GLU A 1 202 ? 7.319 11.847 -20.841 1.00 93.56 202 GLU A N 1
ATOM 1471 C CA . GLU A 1 202 ? 6.053 11.702 -20.110 1.00 93.56 202 GLU A CA 1
ATOM 1472 C C . GLU A 1 202 ? 6.050 10.453 -19.225 1.00 93.56 202 GLU A C 1
ATOM 1474 O O . GLU A 1 202 ? 5.613 10.522 -18.076 1.00 93.56 202 GLU A O 1
ATOM 1479 N N . LEU A 1 203 ? 6.585 9.330 -19.721 1.00 94.19 203 LEU A N 1
ATOM 1480 C CA . LEU A 1 203 ? 6.731 8.109 -18.932 1.00 94.19 203 LEU A CA 1
ATOM 1481 C C . LEU A 1 203 ? 7.621 8.344 -17.705 1.00 94.19 203 LEU A C 1
ATOM 1483 O O . LEU A 1 203 ? 7.214 8.003 -16.598 1.00 94.19 203 LEU A O 1
ATOM 1487 N N . LYS A 1 204 ? 8.805 8.947 -17.877 1.00 94.00 204 LYS A N 1
ATOM 1488 C CA . LYS A 1 204 ? 9.725 9.275 -16.773 1.00 94.00 204 LYS A CA 1
ATOM 1489 C C . LYS A 1 204 ? 9.038 10.140 -15.719 1.00 94.00 204 LYS A C 1
ATOM 1491 O O . LYS A 1 204 ? 9.089 9.816 -14.535 1.00 94.00 204 LYS A O 1
ATOM 1496 N N . SER A 1 205 ? 8.351 11.200 -16.152 1.00 92.69 205 SER A N 1
ATOM 1497 C CA . SER A 1 205 ? 7.620 12.088 -15.246 1.00 92.69 205 SER A CA 1
ATOM 1498 C C . SER A 1 205 ? 6.508 11.351 -14.496 1.00 92.69 205 SER A C 1
ATOM 1500 O O . SER A 1 205 ? 6.404 11.495 -13.280 1.00 92.69 205 SER A O 1
ATOM 1502 N N . ALA A 1 206 ? 5.712 10.531 -15.188 1.00 93.25 206 ALA A N 1
ATOM 1503 C CA . ALA A 1 206 ? 4.631 9.767 -14.572 1.00 93.25 206 ALA A CA 1
ATOM 1504 C C . ALA A 1 206 ? 5.151 8.727 -13.569 1.00 93.25 206 ALA A C 1
ATOM 1506 O O . ALA A 1 206 ? 4.577 8.575 -12.492 1.00 93.25 206 ALA A O 1
ATOM 1507 N N . VAL A 1 207 ? 6.244 8.035 -13.902 1.00 94.25 207 VAL A N 1
ATOM 1508 C CA . VAL A 1 207 ? 6.883 7.049 -13.022 1.00 94.25 207 VAL A CA 1
ATOM 1509 C C . VAL A 1 207 ? 7.476 7.722 -11.785 1.00 94.25 207 VAL A C 1
ATOM 1511 O O . VAL A 1 207 ? 7.268 7.225 -10.683 1.00 94.25 207 VAL A O 1
ATOM 1514 N N . SER A 1 208 ? 8.143 8.868 -11.940 1.00 92.00 208 SER A N 1
ATOM 1515 C CA . SER A 1 208 ? 8.685 9.631 -10.808 1.00 92.00 208 SER A CA 1
ATOM 1516 C C . SER A 1 208 ? 7.578 10.047 -9.831 1.00 92.00 208 SER A C 1
ATOM 1518 O O . SER A 1 208 ? 7.607 9.672 -8.659 1.00 92.00 208 SER A O 1
ATOM 1520 N N . THR A 1 209 ? 6.505 10.672 -10.333 1.00 90.94 209 THR A N 1
ATOM 1521 C CA . THR A 1 209 ? 5.333 11.027 -9.513 1.00 90.94 209 THR A CA 1
ATOM 1522 C C . THR A 1 209 ? 4.636 9.808 -8.901 1.00 90.94 209 THR A C 1
ATOM 1524 O O . THR A 1 209 ? 4.036 9.906 -7.833 1.00 90.94 209 THR A O 1
ATOM 1527 N N . PHE A 1 210 ? 4.676 8.651 -9.566 1.00 91.75 210 PHE A N 1
ATOM 1528 C CA . PHE A 1 210 ? 4.129 7.411 -9.024 1.00 91.75 210 PHE A CA 1
ATOM 1529 C C . PHE A 1 210 ? 4.953 6.897 -7.838 1.00 91.75 210 PHE A C 1
ATOM 1531 O O . PHE A 1 210 ? 4.370 6.560 -6.812 1.00 91.75 210 PHE A O 1
ATOM 1538 N N . ILE A 1 211 ? 6.286 6.876 -7.951 1.00 91.38 211 ILE A N 1
ATOM 1539 C CA . ILE A 1 211 ? 7.201 6.415 -6.892 1.00 91.38 211 ILE A CA 1
ATOM 1540 C C . ILE A 1 211 ? 7.079 7.284 -5.635 1.00 91.38 211 ILE A C 1
ATOM 1542 O O . ILE A 1 211 ? 7.080 6.748 -4.529 1.00 91.38 211 ILE A O 1
ATOM 1546 N N . GLU A 1 212 ? 6.883 8.597 -5.793 1.00 86.81 212 GLU A N 1
ATOM 1547 C CA . GLU A 1 212 ? 6.662 9.535 -4.679 1.00 86.81 212 GLU A CA 1
ATOM 1548 C C . GLU A 1 212 ? 5.452 9.172 -3.798 1.00 86.81 212 GLU A C 1
ATOM 1550 O O . GLU A 1 212 ? 5.375 9.602 -2.653 1.00 86.81 212 GLU A O 1
ATOM 1555 N N . ARG A 1 213 ? 4.506 8.356 -4.290 1.00 86.25 213 ARG A N 1
ATOM 1556 C CA . ARG A 1 213 ? 3.331 7.918 -3.514 1.00 86.25 213 ARG A CA 1
ATOM 1557 C C . ARG A 1 213 ? 3.597 6.743 -2.576 1.00 86.25 213 ARG A C 1
ATOM 1559 O O . ARG A 1 213 ? 2.706 6.375 -1.808 1.00 86.25 213 ARG A O 1
ATOM 1566 N N . PHE A 1 214 ? 4.775 6.137 -2.648 1.00 88.00 214 PHE A N 1
ATOM 1567 C CA . PHE A 1 214 ? 5.129 4.972 -1.847 1.00 88.00 214 PHE A CA 1
ATOM 1568 C C . PHE A 1 214 ? 5.978 5.352 -0.639 1.00 88.00 214 PHE A C 1
ATOM 1570 O O . PHE A 1 214 ? 6.693 6.349 -0.636 1.00 88.00 214 PHE A O 1
ATOM 1577 N N . ASP A 1 215 ? 5.900 4.530 0.404 1.00 85.50 215 ASP A N 1
ATOM 1578 C CA . ASP A 1 215 ? 6.693 4.698 1.615 1.00 85.50 215 ASP A CA 1
ATOM 1579 C C . ASP A 1 215 ? 8.098 4.089 1.421 1.00 85.50 215 ASP A C 1
ATOM 1581 O O . ASP A 1 215 ? 8.219 2.860 1.352 1.00 85.50 215 ASP A O 1
ATOM 1585 N N . PRO A 1 216 ? 9.176 4.896 1.383 1.00 87.25 216 PRO A N 1
ATOM 1586 C CA . PRO A 1 216 ? 10.533 4.403 1.145 1.00 87.25 216 PRO A CA 1
ATOM 1587 C C . PRO A 1 216 ? 11.075 3.515 2.274 1.00 87.25 216 PRO A C 1
ATOM 1589 O O . PRO A 1 216 ? 12.051 2.788 2.077 1.00 87.25 216 PRO A O 1
ATOM 1592 N N . ALA A 1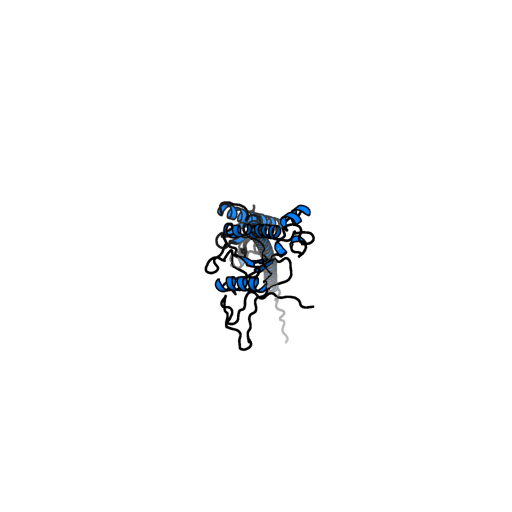 217 ? 10.472 3.535 3.465 1.00 84.50 217 ALA A N 1
ATOM 1593 C CA . ALA A 1 217 ? 10.874 2.663 4.564 1.00 84.50 217 ALA A CA 1
ATOM 1594 C C . ALA A 1 217 ? 10.227 1.272 4.484 1.00 84.50 217 ALA A C 1
ATOM 1596 O O . ALA A 1 217 ? 10.770 0.316 5.040 1.00 84.50 217 ALA A O 1
ATOM 1597 N N . ARG A 1 218 ? 9.079 1.147 3.806 1.00 85.62 218 ARG A N 1
ATOM 1598 C CA . ARG A 1 218 ? 8.225 -0.049 3.876 1.00 85.62 218 ARG A CA 1
ATOM 1599 C C . ARG A 1 218 ? 7.971 -0.703 2.530 1.00 85.62 218 ARG A C 1
ATOM 1601 O O . ARG A 1 218 ? 8.075 -1.921 2.421 1.00 85.62 218 ARG A O 1
ATOM 1608 N N . ASP A 1 219 ? 7.618 0.087 1.529 1.00 91.62 219 ASP A N 1
ATOM 1609 C CA . ASP A 1 219 ? 7.217 -0.429 0.229 1.00 91.62 219 ASP A CA 1
ATOM 1610 C C . ASP A 1 219 ? 8.445 -0.902 -0.554 1.00 91.62 219 ASP A C 1
ATOM 1612 O O . ASP A 1 219 ? 9.563 -0.428 -0.359 1.00 91.62 219 ASP A O 1
ATOM 1616 N N . ARG A 1 220 ? 8.255 -1.891 -1.420 1.00 94.00 220 ARG A N 1
ATOM 1617 C CA . ARG A 1 220 ? 9.305 -2.485 -2.244 1.00 94.00 220 ARG A CA 1
ATOM 1618 C C . ARG A 1 220 ? 9.032 -2.131 -3.690 1.00 94.00 220 ARG A C 1
ATOM 1620 O O . ARG A 1 220 ? 7.984 -2.487 -4.223 1.00 94.00 220 ARG A O 1
ATOM 1627 N N . ILE A 1 221 ? 9.977 -1.456 -4.327 1.00 95.62 221 ILE A N 1
ATOM 1628 C CA . ILE A 1 221 ? 9.860 -1.065 -5.728 1.00 95.62 221 ILE A CA 1
ATOM 1629 C C . ILE A 1 221 ? 11.137 -1.471 -6.446 1.00 95.62 221 ILE A C 1
ATOM 1631 O O . ILE A 1 221 ? 12.231 -1.158 -5.983 1.00 95.62 221 ILE A O 1
ATOM 1635 N N . THR A 1 222 ? 10.988 -2.152 -7.578 1.00 96.69 222 THR A N 1
ATOM 1636 C CA . THR A 1 222 ? 12.082 -2.426 -8.515 1.00 96.69 222 THR A CA 1
ATOM 1637 C C . THR A 1 222 ? 11.792 -1.811 -9.874 1.00 96.69 222 THR A C 1
ATOM 1639 O O . THR A 1 222 ? 10.632 -1.698 -10.281 1.00 96.69 222 THR A O 1
ATOM 1642 N N . LEU A 1 223 ? 12.856 -1.404 -10.564 1.00 97.31 223 LEU A N 1
ATOM 1643 C CA . LEU A 1 223 ? 12.808 -0.793 -11.883 1.00 97.31 223 LEU A CA 1
ATOM 1644 C C . LEU A 1 223 ? 13.496 -1.692 -12.904 1.00 97.31 223 LEU A C 1
ATOM 1646 O O . LEU A 1 223 ? 14.697 -1.954 -12.806 1.00 97.31 223 LEU A O 1
ATOM 1650 N N . ILE A 1 224 ? 12.729 -2.126 -13.899 1.00 97.12 224 ILE A N 1
ATOM 1651 C CA . ILE A 1 224 ? 13.169 -3.047 -14.946 1.00 97.12 224 ILE A CA 1
ATOM 1652 C C . ILE A 1 224 ? 12.829 -2.430 -16.299 1.00 97.12 224 ILE A C 1
ATOM 1654 O O . ILE A 1 224 ? 11.765 -2.687 -16.876 1.00 97.12 224 ILE A O 1
ATOM 1658 N N . PRO A 1 225 ? 13.701 -1.561 -16.817 1.00 95.62 225 PRO A N 1
ATOM 1659 C CA . PRO A 1 225 ? 13.578 -1.129 -18.185 1.00 95.62 225 PRO A CA 1
ATOM 1660 C C . PRO A 1 225 ? 13.924 -2.264 -19.146 1.00 95.62 225 PRO A C 1
ATOM 1662 O O . PRO A 1 225 ? 14.834 -3.063 -18.906 1.00 95.62 225 PRO A O 1
ATOM 1665 N N . PHE A 1 226 ? 13.226 -2.298 -20.276 1.00 94.50 226 PHE A N 1
ATOM 1666 C CA . PHE A 1 226 ? 13.472 -3.266 -21.329 1.00 94.50 226 PHE A CA 1
ATOM 1667 C C . PHE A 1 226 ? 13.465 -2.619 -22.712 1.00 94.50 226 PHE A C 1
ATOM 1669 O O . PHE A 1 226 ? 12.739 -1.670 -22.994 1.00 94.50 226 PHE A O 1
ATOM 1676 N N . ASN A 1 227 ? 14.283 -3.173 -23.599 1.00 92.56 227 ASN A N 1
ATOM 1677 C CA . ASN A 1 227 ? 14.210 -2.953 -25.037 1.00 92.56 227 ASN A CA 1
ATOM 1678 C C . ASN A 1 227 ? 14.338 -4.299 -25.759 1.00 92.56 227 ASN A C 1
ATOM 1680 O O . ASN A 1 227 ? 13.439 -5.118 -25.640 1.00 92.56 227 ASN A O 1
ATOM 1684 N N . ILE A 1 228 ? 15.438 -4.586 -26.460 1.00 88.94 228 ILE A N 1
ATOM 1685 C CA . ILE A 1 228 ? 15.751 -5.934 -26.951 1.00 88.94 228 ILE A CA 1
ATOM 1686 C C . ILE A 1 228 ? 16.144 -6.891 -25.816 1.00 88.94 228 ILE A C 1
ATOM 1688 O O . ILE A 1 228 ? 16.013 -8.106 -25.978 1.00 88.94 228 ILE A O 1
ATOM 1692 N N . ALA A 1 229 ? 16.618 -6.341 -24.698 1.00 88.88 229 ALA A N 1
ATOM 1693 C CA . ALA A 1 229 ? 16.869 -7.042 -23.447 1.00 88.88 229 ALA A CA 1
ATOM 1694 C C . ALA A 1 229 ? 16.396 -6.187 -22.264 1.00 88.88 229 ALA A C 1
ATOM 1696 O O . ALA A 1 229 ? 16.270 -4.965 -22.389 1.00 88.88 229 ALA A O 1
ATOM 1697 N N . ALA A 1 230 ? 16.135 -6.835 -21.137 1.00 92.56 230 ALA A N 1
ATOM 1698 C CA . ALA A 1 230 ? 15.727 -6.233 -19.883 1.00 92.56 230 ALA A CA 1
ATOM 1699 C C . ALA A 1 230 ? 16.825 -6.392 -18.835 1.00 92.56 230 ALA A C 1
ATOM 1701 O O . ALA A 1 230 ? 17.394 -7.471 -18.684 1.00 92.56 230 ALA A O 1
ATOM 1702 N N . ASN A 1 231 ? 17.076 -5.330 -18.077 1.00 92.06 231 ASN A N 1
ATOM 1703 C CA . ASN A 1 231 ? 17.993 -5.356 -16.942 1.00 92.06 231 ASN A CA 1
ATOM 1704 C C . ASN A 1 231 ? 17.283 -4.816 -15.706 1.00 92.06 231 ASN A C 1
ATOM 1706 O O . ASN A 1 231 ? 16.377 -3.995 -15.813 1.00 92.06 231 ASN A O 1
ATOM 1710 N N . VAL A 1 232 ? 17.708 -5.270 -14.532 1.00 95.25 232 VAL A N 1
ATOM 1711 C CA . VAL A 1 232 ? 17.282 -4.684 -13.261 1.00 95.25 232 VAL A CA 1
ATOM 1712 C C . VAL A 1 232 ? 18.153 -3.454 -13.009 1.00 95.25 232 VAL A C 1
ATOM 1714 O O . VAL A 1 232 ? 19.328 -3.597 -12.681 1.00 95.25 232 VAL A O 1
ATOM 1717 N N . GLU A 1 233 ? 17.599 -2.256 -13.190 1.00 95.56 233 GLU A N 1
ATOM 1718 C CA . GLU A 1 233 ? 18.330 -1.003 -12.932 1.00 95.56 233 GLU A CA 1
ATOM 1719 C C . GLU A 1 233 ? 18.242 -0.598 -11.462 1.00 95.56 233 GLU A C 1
ATOM 1721 O O . GLU A 1 233 ? 19.230 -0.172 -10.871 1.00 95.56 233 GLU A O 1
ATOM 1726 N N . VAL A 1 234 ? 17.069 -0.787 -10.851 1.00 96.19 234 VAL A N 1
ATOM 1727 C CA . VAL A 1 234 ? 16.885 -0.603 -9.408 1.00 96.19 234 VAL A CA 1
ATOM 1728 C C . VAL A 1 234 ? 16.491 -1.947 -8.809 1.00 96.19 234 VAL A C 1
ATOM 1730 O O . VAL A 1 234 ? 15.330 -2.351 -8.949 1.00 96.19 234 VAL A O 1
ATOM 1733 N N . PRO A 1 235 ? 17.436 -2.680 -8.196 1.00 95.62 235 PRO A N 1
ATOM 1734 C CA . PRO A 1 235 ? 17.146 -3.968 -7.591 1.00 95.62 235 PRO A CA 1
ATOM 1735 C C . PRO A 1 235 ? 16.367 -3.800 -6.294 1.00 95.62 235 PRO A C 1
ATOM 1737 O O . PRO A 1 235 ? 16.475 -2.789 -5.595 1.00 95.62 235 PRO A O 1
ATOM 1740 N N . LEU A 1 236 ? 15.623 -4.839 -5.929 1.00 94.94 236 LEU A N 1
ATOM 1741 C CA . LEU A 1 236 ? 15.077 -4.925 -4.586 1.00 94.94 236 LEU A CA 1
ATOM 1742 C C . LEU A 1 236 ? 16.214 -5.089 -3.577 1.00 94.94 236 LEU A C 1
ATOM 1744 O O . LEU A 1 236 ? 17.258 -5.697 -3.857 1.00 94.94 236 LEU A O 1
ATOM 1748 N N . ARG A 1 237 ? 15.988 -4.590 -2.359 1.00 92.50 237 ARG A N 1
ATOM 1749 C CA . ARG A 1 237 ? 16.928 -4.787 -1.255 1.00 92.50 237 ARG A CA 1
ATOM 1750 C C . ARG A 1 237 ? 17.195 -6.288 -1.023 1.00 92.50 237 ARG A C 1
ATOM 1752 O O . ARG A 1 237 ? 16.338 -7.124 -1.329 1.00 92.50 237 ARG A O 1
ATOM 1759 N N . PRO A 1 238 ? 18.384 -6.650 -0.503 1.00 88.50 238 PRO A N 1
ATOM 1760 C CA . PRO A 1 238 ? 18.742 -8.043 -0.239 1.00 88.50 238 PRO A CA 1
ATOM 1761 C C . PRO A 1 238 ? 17.685 -8.773 0.593 1.00 88.50 238 PRO A C 1
ATOM 1763 O O . PRO A 1 238 ? 17.034 -8.161 1.440 1.00 88.50 238 PRO A O 1
ATOM 1766 N N . ASP A 1 239 ? 17.520 -10.069 0.328 1.00 84.00 239 ASP A N 1
ATOM 1767 C CA . ASP A 1 239 ? 16.602 -10.964 1.048 1.00 84.00 239 ASP A CA 1
ATOM 1768 C C . ASP A 1 239 ? 15.136 -10.485 1.093 1.00 84.00 239 ASP A C 1
ATOM 1770 O O . ASP A 1 239 ? 14.393 -10.817 2.015 1.00 84.00 239 ASP A O 1
ATOM 1774 N N . GLY A 1 240 ? 14.715 -9.656 0.129 1.00 79.38 240 GLY A N 1
ATOM 1775 C CA . GLY A 1 240 ? 13.357 -9.109 0.104 1.00 79.38 240 GLY A CA 1
ATOM 1776 C C . GLY A 1 240 ? 13.079 -8.145 1.261 1.00 79.38 240 GLY A C 1
ATOM 1777 O O . GLY A 1 240 ? 11.926 -7.987 1.678 1.00 79.38 240 GLY A O 1
ATOM 1778 N N . ALA A 1 241 ? 14.117 -7.502 1.808 1.00 88.31 241 ALA A N 1
ATOM 1779 C CA . ALA A 1 241 ? 13.963 -6.505 2.859 1.00 88.31 241 ALA A CA 1
ATOM 1780 C C . ALA A 1 241 ? 13.041 -5.351 2.420 1.00 88.31 241 ALA A C 1
ATOM 1782 O O . ALA A 1 241 ? 12.933 -5.021 1.239 1.00 88.31 241 ALA A O 1
ATOM 1783 N N . LEU A 1 242 ? 12.355 -4.753 3.394 1.00 90.25 242 LEU A N 1
ATOM 1784 C CA . LEU A 1 242 ? 11.412 -3.659 3.167 1.00 90.25 242 LEU A CA 1
ATOM 1785 C C . LEU A 1 242 ? 12.118 -2.366 2.739 1.00 90.25 242 LEU A C 1
ATOM 1787 O O . LEU A 1 242 ? 13.273 -2.111 3.107 1.00 90.25 242 LEU A O 1
ATOM 1791 N N . GLY A 1 243 ? 11.374 -1.527 2.021 1.00 89.56 243 GLY A N 1
ATOM 1792 C CA . GLY A 1 243 ? 11.791 -0.190 1.623 1.00 89.56 243 GLY A CA 1
ATOM 1793 C C . GLY A 1 243 ? 12.613 -0.130 0.334 1.00 89.56 243 GLY A C 1
ATOM 1794 O O . GLY A 1 243 ? 13.123 -1.130 -0.175 1.00 89.56 243 GLY A O 1
ATOM 1795 N N . PHE A 1 244 ? 12.801 1.093 -0.148 1.00 92.44 244 PHE A N 1
ATOM 1796 C CA . PHE A 1 244 ? 13.645 1.451 -1.286 1.00 92.44 244 PHE A CA 1
ATOM 1797 C C . PHE A 1 244 ? 14.335 2.793 -1.012 1.00 92.44 244 PHE A C 1
ATOM 1799 O O . PHE A 1 244 ? 13.984 3.507 -0.071 1.00 92.44 244 PHE A O 1
ATOM 1806 N N . THR A 1 245 ? 15.354 3.138 -1.795 1.00 92.00 245 THR A N 1
ATOM 1807 C CA . THR A 1 245 ? 16.005 4.451 -1.693 1.00 92.00 245 THR A CA 1
ATOM 1808 C C . THR A 1 245 ? 15.517 5.320 -2.848 1.00 92.00 245 THR A C 1
ATOM 1810 O O . THR A 1 245 ? 15.749 4.949 -3.996 1.00 92.00 245 THR A O 1
ATOM 1813 N N . PRO A 1 246 ? 14.859 6.468 -2.599 1.00 90.38 246 PRO A N 1
ATOM 1814 C CA . PRO A 1 246 ? 14.338 7.307 -3.680 1.00 90.38 246 PRO A CA 1
ATOM 1815 C C . PRO A 1 246 ? 15.398 7.727 -4.707 1.00 90.38 246 PRO A C 1
ATOM 1817 O O . PRO A 1 246 ? 15.131 7.685 -5.900 1.00 90.38 246 PRO A O 1
ATOM 1820 N N . SER A 1 247 ? 16.623 8.029 -4.263 1.00 91.44 247 SER A N 1
ATOM 1821 C CA . SER A 1 247 ? 17.732 8.414 -5.150 1.00 91.44 247 SER A CA 1
ATOM 1822 C C . SER A 1 247 ? 18.207 7.301 -6.087 1.00 91.44 247 SER A C 1
ATOM 1824 O O . SER A 1 247 ? 18.859 7.585 -7.085 1.00 91.44 247 SER A O 1
ATOM 1826 N N . ASP A 1 248 ? 17.899 6.030 -5.802 1.00 93.50 248 ASP A N 1
ATOM 1827 C CA . ASP A 1 248 ? 18.255 4.937 -6.717 1.00 93.50 248 ASP A CA 1
ATOM 1828 C C . ASP A 1 248 ? 17.474 5.064 -8.042 1.00 93.50 248 ASP A C 1
ATOM 1830 O O . ASP A 1 248 ? 17.917 4.565 -9.074 1.00 93.50 248 ASP A O 1
ATOM 1834 N N . PHE A 1 249 ? 16.349 5.791 -8.043 1.00 94.62 249 PHE A N 1
ATOM 1835 C CA . PHE A 1 249 ? 15.522 6.043 -9.223 1.00 94.62 249 PHE A CA 1
ATOM 1836 C C . PHE A 1 249 ? 15.979 7.240 -10.068 1.00 94.62 249 PHE A C 1
ATOM 1838 O O . PHE A 1 249 ? 15.446 7.429 -11.162 1.00 94.62 249 PHE A O 1
ATOM 1845 N N . ASP A 1 250 ? 17.016 7.979 -9.653 1.00 92.69 250 ASP A N 1
ATOM 1846 C CA . ASP A 1 250 ? 17.621 9.058 -10.455 1.00 92.69 250 ASP A CA 1
ATOM 1847 C C . ASP A 1 250 ? 18.178 8.529 -11.798 1.00 92.69 250 ASP A C 1
ATOM 1849 O O . ASP A 1 250 ? 18.375 9.277 -12.757 1.00 92.69 250 ASP A O 1
ATOM 1853 N N . VAL A 1 251 ? 18.371 7.207 -11.916 1.00 92.31 251 VAL A N 1
ATOM 1854 C CA . VAL A 1 251 ? 18.713 6.522 -13.174 1.00 92.31 251 VAL A CA 1
ATOM 1855 C C . VAL A 1 251 ? 17.700 6.783 -14.294 1.00 92.31 251 VAL A C 1
ATOM 1857 O O . VAL A 1 251 ? 18.080 6.744 -15.467 1.00 92.31 251 VAL A O 1
ATOM 1860 N N . LEU A 1 252 ? 16.439 7.094 -13.958 1.00 91.56 252 LEU A N 1
ATOM 1861 C CA . LEU A 1 252 ? 15.383 7.422 -14.922 1.00 91.56 252 LEU A CA 1
ATOM 1862 C C . LEU A 1 252 ? 15.768 8.599 -15.829 1.00 91.56 252 LEU A C 1
ATOM 1864 O O . LEU A 1 252 ? 15.434 8.585 -17.015 1.00 91.56 252 LEU A O 1
ATOM 1868 N N . ASP A 1 253 ? 16.525 9.575 -15.326 1.00 89.94 253 ASP A N 1
ATOM 1869 C CA . ASP A 1 253 ? 16.937 10.747 -16.107 1.00 89.94 253 ASP A CA 1
ATOM 1870 C C . ASP A 1 253 ? 17.880 10.363 -17.258 1.00 89.94 253 ASP A C 1
ATOM 1872 O O . ASP A 1 253 ? 17.797 10.909 -18.362 1.00 89.94 253 ASP A O 1
ATOM 1876 N N . GLY A 1 254 ? 18.740 9.366 -17.026 1.00 88.75 254 GLY A N 1
ATOM 1877 C CA . GLY A 1 254 ? 19.736 8.877 -17.983 1.00 88.75 254 GLY A CA 1
ATOM 1878 C C . GLY A 1 254 ? 19.196 7.903 -19.031 1.00 88.75 254 GLY A C 1
ATOM 1879 O O . GLY A 1 254 ? 19.922 7.519 -19.952 1.00 88.75 254 GLY A O 1
ATOM 1880 N N . ILE A 1 255 ? 17.933 7.493 -18.915 1.00 88.50 255 ILE A N 1
ATOM 1881 C CA . ILE A 1 255 ? 17.333 6.495 -19.794 1.00 88.50 255 ILE A CA 1
ATOM 1882 C C . ILE A 1 255 ? 17.093 7.061 -21.204 1.00 88.50 255 ILE A C 1
ATOM 1884 O O . ILE A 1 255 ? 16.453 8.102 -21.386 1.00 88.50 255 ILE A O 1
ATOM 1888 N N . ILE A 1 256 ? 17.571 6.330 -22.220 1.00 89.19 256 ILE A N 1
ATOM 1889 C CA . ILE A 1 256 ? 17.447 6.689 -23.640 1.00 89.19 256 ILE A CA 1
ATOM 1890 C C . ILE A 1 256 ? 16.752 5.551 -24.403 1.00 89.19 256 ILE A C 1
ATOM 1892 O O . ILE A 1 256 ? 17.294 4.442 -24.429 1.00 89.19 256 ILE A O 1
ATOM 1896 N N . PRO A 1 257 ? 15.631 5.814 -25.102 1.00 92.12 257 PRO A N 1
ATOM 1897 C CA . PRO A 1 257 ? 14.950 4.799 -25.895 1.00 92.12 257 PRO A CA 1
ATOM 1898 C C . PRO A 1 257 ? 15.772 4.315 -27.088 1.00 92.12 257 PRO A C 1
ATOM 1900 O O . PRO A 1 257 ? 16.290 5.125 -27.866 1.00 92.12 257 PRO A O 1
ATOM 1903 N N . ARG A 1 258 ? 15.896 2.996 -27.255 1.00 89.81 258 ARG A N 1
ATOM 1904 C CA . ARG A 1 258 ? 16.663 2.349 -28.329 1.00 89.81 258 ARG A CA 1
ATOM 1905 C C . ARG A 1 258 ? 16.122 0.955 -28.617 1.00 89.81 258 ARG A C 1
ATOM 1907 O O . ARG A 1 258 ? 15.668 0.275 -27.712 1.00 89.81 258 ARG A O 1
ATOM 1914 N N . SER A 1 259 ? 16.354 0.474 -29.836 1.00 89.44 259 SER A N 1
ATOM 1915 C CA . SER A 1 259 ? 16.150 -0.928 -30.220 1.00 89.44 259 SER A CA 1
ATOM 1916 C C . SER A 1 259 ? 14.673 -1.357 -30.236 1.00 89.44 259 SER A C 1
ATOM 1918 O O . SER A 1 259 ? 13.773 -0.523 -30.319 1.00 89.44 259 SER A O 1
ATOM 1920 N N . ASN A 1 260 ? 14.444 -2.666 -30.241 1.00 90.06 260 ASN A N 1
ATOM 1921 C CA . ASN A 1 260 ? 13.134 -3.301 -30.368 1.00 90.06 260 ASN A CA 1
ATOM 1922 C C . ASN A 1 260 ? 12.423 -3.442 -29.010 1.00 90.06 260 ASN A C 1
ATOM 1924 O O . ASN A 1 260 ? 12.973 -3.099 -27.968 1.00 90.06 260 ASN A O 1
ATOM 1928 N N . THR A 1 261 ? 11.212 -3.991 -29.036 1.00 92.12 261 THR A N 1
ATOM 1929 C CA . THR A 1 261 ? 10.297 -4.143 -27.898 1.00 92.12 261 THR A CA 1
ATOM 1930 C C . THR A 1 261 ? 10.202 -5.621 -27.502 1.00 92.12 261 THR A C 1
ATOM 1932 O O . THR A 1 261 ? 9.403 -6.363 -28.078 1.00 92.12 261 THR A O 1
ATOM 1935 N N . ASN A 1 262 ? 11.033 -6.073 -26.557 1.00 92.38 262 ASN A N 1
ATOM 1936 C CA . ASN A 1 262 ? 11.076 -7.448 -26.037 1.00 92.38 262 ASN A CA 1
ATOM 1937 C C . ASN A 1 262 ? 10.349 -7.565 -24.693 1.00 92.38 262 ASN A C 1
ATOM 1939 O O . ASN A 1 262 ? 10.951 -7.664 -23.624 1.00 92.38 262 ASN A O 1
ATOM 1943 N N . VAL A 1 263 ? 9.022 -7.579 -24.769 1.00 92.12 263 VAL A N 1
ATOM 1944 C CA . VAL A 1 263 ? 8.132 -7.638 -23.599 1.00 92.12 263 VAL A CA 1
ATOM 1945 C C . VAL A 1 263 ? 8.362 -8.898 -22.760 1.00 92.12 263 VAL A C 1
ATOM 1947 O O . VAL A 1 263 ? 8.281 -8.855 -21.534 1.00 92.12 263 VAL A O 1
ATOM 1950 N N . CYS A 1 264 ? 8.673 -10.019 -23.417 1.00 90.50 264 CYS A N 1
ATOM 1951 C CA . CYS A 1 264 ? 8.900 -11.299 -22.749 1.00 90.50 264 CYS A CA 1
ATOM 1952 C C . CYS A 1 264 ? 10.073 -11.210 -21.773 1.00 90.50 264 CYS A C 1
ATOM 1954 O O . CYS A 1 264 ? 9.958 -11.647 -20.633 1.00 90.50 264 CYS A O 1
ATOM 1956 N N . ASP A 1 265 ? 11.178 -10.606 -22.209 1.00 90.81 265 ASP A N 1
ATOM 1957 C CA . ASP A 1 265 ? 12.363 -10.472 -21.370 1.00 90.81 265 ASP A CA 1
ATOM 1958 C C . ASP A 1 265 ? 12.128 -9.514 -20.196 1.00 90.81 265 ASP A C 1
ATOM 1960 O O . ASP A 1 265 ? 12.519 -9.821 -19.076 1.00 90.81 265 ASP A O 1
ATOM 1964 N N . GLY A 1 266 ? 11.383 -8.421 -20.414 1.00 93.25 266 GLY A N 1
ATOM 1965 C CA . GLY A 1 266 ? 10.957 -7.513 -19.343 1.00 93.25 266 GLY A CA 1
ATOM 1966 C C . GLY A 1 266 ? 10.235 -8.236 -18.205 1.00 93.25 266 GLY A C 1
ATOM 1967 O O . GLY A 1 266 ? 10.613 -8.105 -17.040 1.00 93.25 266 GLY A O 1
ATOM 1968 N N . PHE A 1 267 ? 9.232 -9.053 -18.535 1.00 93.81 267 PHE A N 1
ATOM 1969 C CA . PHE A 1 267 ? 8.497 -9.820 -17.525 1.00 93.81 267 PHE A CA 1
ATOM 1970 C C . PHE A 1 267 ? 9.309 -10.965 -16.923 1.00 93.81 267 PHE A C 1
ATOM 1972 O O . PHE A 1 267 ? 9.179 -11.221 -15.729 1.00 93.81 267 PHE A O 1
ATOM 1979 N N . MET A 1 268 ? 10.140 -11.652 -17.708 1.00 92.06 268 MET A N 1
ATOM 1980 C CA . MET A 1 268 ? 10.980 -12.733 -17.187 1.00 92.06 268 MET A CA 1
ATOM 1981 C C . MET A 1 268 ? 12.015 -12.204 -16.195 1.00 92.06 268 MET A C 1
ATOM 1983 O O . MET A 1 268 ? 12.150 -12.772 -15.116 1.00 92.06 268 MET A O 1
ATOM 1987 N N . THR A 1 269 ? 12.669 -11.083 -16.497 1.00 93.81 269 THR A N 1
ATOM 1988 C CA . THR A 1 269 ? 13.592 -10.420 -15.568 1.00 93.81 269 THR A CA 1
ATOM 1989 C C . THR A 1 269 ? 12.868 -9.938 -14.309 1.00 93.81 269 THR A C 1
ATOM 1991 O O . THR A 1 269 ? 13.360 -10.153 -13.204 1.00 93.81 269 THR A O 1
ATOM 1994 N N . ALA A 1 270 ? 11.658 -9.381 -14.440 1.00 95.12 270 ALA A N 1
ATOM 1995 C CA . ALA A 1 270 ? 10.839 -9.006 -13.286 1.00 95.12 270 ALA A CA 1
ATOM 1996 C C . ALA A 1 270 ? 10.447 -10.194 -12.410 1.00 95.12 270 ALA A C 1
ATOM 1998 O O . ALA A 1 270 ? 10.465 -10.114 -11.182 1.00 95.12 270 ALA A O 1
ATOM 1999 N N . PHE A 1 271 ? 10.072 -11.302 -13.040 1.00 93.88 271 PHE A N 1
ATOM 2000 C CA . PHE A 1 271 ? 9.740 -12.535 -12.350 1.00 93.88 271 PHE A CA 1
ATOM 2001 C C . PHE A 1 271 ? 10.964 -13.113 -11.630 1.00 93.88 271 PHE A C 1
ATOM 2003 O O . PHE A 1 271 ? 10.851 -13.488 -10.465 1.00 93.88 271 PHE A O 1
ATOM 2010 N N . GLN A 1 272 ? 12.122 -13.141 -12.298 1.00 91.94 272 GLN A N 1
ATOM 2011 C CA . GLN A 1 272 ? 13.383 -13.619 -11.732 1.00 91.94 272 GLN A CA 1
ATOM 2012 C C . GLN A 1 272 ? 13.768 -12.814 -10.493 1.00 91.94 272 GLN A C 1
ATOM 2014 O O . GLN A 1 272 ? 14.007 -13.411 -9.452 1.00 91.94 272 GLN A O 1
ATOM 2019 N N . GLU A 1 273 ? 13.750 -11.479 -10.571 1.00 94.50 273 GLU A N 1
ATOM 2020 C CA . GLU A 1 273 ? 14.098 -10.612 -9.438 1.00 94.50 273 GLU A CA 1
ATOM 2021 C C . GLU A 1 273 ? 13.216 -10.921 -8.220 1.00 94.50 273 GLU A C 1
ATOM 2023 O O . GLU A 1 273 ? 13.714 -11.130 -7.117 1.00 94.50 273 GLU A O 1
ATOM 2028 N N . MET A 1 274 ? 11.901 -11.047 -8.421 1.00 93.50 274 MET A N 1
ATOM 2029 C CA . MET A 1 274 ? 10.966 -11.397 -7.346 1.00 93.50 274 MET A CA 1
ATOM 2030 C C . MET A 1 274 ? 11.206 -12.809 -6.788 1.00 93.50 274 MET A C 1
ATOM 2032 O O . MET A 1 274 ? 11.110 -13.023 -5.575 1.00 93.50 274 MET A O 1
ATOM 2036 N N . SER A 1 275 ? 11.542 -13.765 -7.663 1.00 92.06 275 SER A N 1
ATOM 2037 C CA . SER A 1 275 ? 11.895 -15.138 -7.288 1.00 92.06 275 SER A CA 1
ATOM 2038 C C . SER A 1 275 ? 13.150 -15.178 -6.430 1.00 92.06 275 SER A C 1
ATOM 2040 O O . SER A 1 275 ? 13.168 -15.828 -5.386 1.00 92.06 275 SER A O 1
ATOM 2042 N N . ASP A 1 276 ? 14.188 -14.469 -6.860 1.00 91.56 276 ASP A N 1
ATOM 2043 C CA . ASP A 1 276 ? 15.505 -14.467 -6.232 1.00 91.56 276 ASP A CA 1
ATOM 2044 C C . ASP A 1 276 ? 15.470 -13.793 -4.858 1.00 91.56 276 ASP A C 1
ATOM 2046 O O . ASP A 1 276 ? 16.251 -14.146 -3.974 1.00 91.56 276 ASP A O 1
ATOM 2050 N N . LYS A 1 277 ? 14.526 -12.868 -4.636 1.00 93.25 277 LYS A N 1
ATOM 2051 C CA . LYS A 1 277 ? 14.252 -12.296 -3.307 1.00 93.25 277 LYS A CA 1
ATOM 2052 C C . LYS A 1 277 ? 13.317 -13.141 -2.440 1.00 93.25 277 LYS A C 1
ATOM 2054 O O . LYS A 1 277 ? 13.046 -12.752 -1.308 1.00 93.25 277 LYS A O 1
ATOM 2059 N N . GLY A 1 278 ? 12.821 -14.272 -2.940 1.00 91.75 278 GLY A N 1
ATOM 2060 C CA . GLY A 1 278 ? 11.953 -15.171 -2.180 1.00 91.75 278 GLY A CA 1
ATOM 2061 C C . GLY A 1 278 ? 10.579 -14.584 -1.847 1.00 91.75 278 GLY A C 1
ATOM 2062 O O . GLY A 1 278 ? 9.996 -14.969 -0.839 1.00 91.75 278 GLY A O 1
ATOM 2063 N N . LEU A 1 279 ? 10.063 -13.665 -2.673 1.00 91.25 279 LEU A N 1
ATOM 2064 C CA . LEU A 1 279 ? 8.804 -12.953 -2.399 1.00 91.25 279 LEU A CA 1
ATOM 2065 C C . LEU A 1 279 ? 7.549 -13.742 -2.809 1.00 91.25 279 LEU A C 1
ATOM 2067 O O . LEU A 1 279 ? 6.424 -13.392 -2.445 1.00 91.25 279 LEU A O 1
ATOM 2071 N N . PHE A 1 280 ? 7.714 -14.830 -3.565 1.00 88.94 280 PHE A N 1
ATOM 2072 C CA . PHE A 1 280 ? 6.589 -15.665 -3.973 1.00 88.94 280 PHE A CA 1
ATOM 2073 C C . PHE A 1 280 ? 5.978 -16.413 -2.787 1.00 88.94 280 PHE A C 1
ATOM 2075 O O . PHE A 1 280 ? 6.628 -17.218 -2.125 1.00 88.94 280 PHE A O 1
ATOM 2082 N N . GLY A 1 281 ? 4.683 -16.179 -2.566 1.00 83.25 281 GLY A N 1
ATOM 2083 C CA . GLY A 1 281 ? 3.913 -16.801 -1.488 1.00 83.25 281 GLY A CA 1
ATOM 2084 C C . GLY A 1 281 ? 4.027 -16.093 -0.136 1.00 83.25 281 GLY A C 1
ATOM 2085 O O . GLY A 1 281 ? 3.335 -16.502 0.796 1.00 83.25 281 GLY A O 1
ATOM 2086 N N . THR A 1 282 ? 4.850 -15.043 -0.026 1.00 81.81 282 THR A N 1
ATOM 2087 C CA . THR A 1 282 ? 4.950 -14.196 1.176 1.00 81.81 282 THR A CA 1
ATOM 2088 C C . THR A 1 282 ? 4.256 -12.853 1.002 1.00 81.81 282 THR A C 1
ATOM 2090 O O . THR A 1 282 ? 3.670 -12.354 1.961 1.00 81.81 282 THR A O 1
ATOM 2093 N N . ASP A 1 283 ? 4.297 -12.287 -0.205 1.00 84.69 283 ASP A N 1
ATOM 2094 C CA . ASP A 1 283 ? 3.804 -10.945 -0.499 1.00 84.69 283 ASP A CA 1
ATOM 2095 C C . ASP A 1 283 ? 2.894 -10.931 -1.737 1.00 84.69 283 ASP A C 1
ATOM 2097 O O . ASP A 1 283 ? 3.030 -11.750 -2.652 1.00 84.69 283 ASP A O 1
ATOM 2101 N N . ASP A 1 284 ? 1.988 -9.953 -1.781 1.00 89.88 284 ASP A N 1
ATOM 2102 C CA . ASP A 1 284 ? 1.241 -9.615 -2.990 1.00 89.88 284 ASP A CA 1
ATOM 2103 C C . ASP A 1 284 ? 2.144 -8.793 -3.920 1.00 89.88 284 ASP A C 1
ATOM 2105 O O . ASP A 1 284 ? 2.596 -7.698 -3.571 1.00 89.88 284 ASP A O 1
ATOM 2109 N N . ILE A 1 285 ? 2.422 -9.334 -5.108 1.00 93.81 285 ILE A N 1
ATOM 2110 C CA . ILE A 1 285 ? 3.337 -8.739 -6.088 1.00 93.81 285 ILE A CA 1
ATOM 2111 C C . ILE A 1 285 ? 2.530 -8.135 -7.236 1.00 93.81 285 ILE A C 1
ATOM 2113 O O . ILE A 1 285 ? 1.771 -8.832 -7.914 1.00 93.81 285 ILE A O 1
ATOM 2117 N N . ALA A 1 286 ? 2.735 -6.845 -7.495 1.00 95.38 286 ALA A N 1
ATOM 2118 C CA . ALA A 1 286 ? 2.160 -6.144 -8.633 1.00 95.38 286 ALA A CA 1
ATOM 2119 C C . ALA A 1 286 ? 3.217 -5.907 -9.722 1.00 95.38 286 ALA A C 1
ATOM 2121 O O . ALA A 1 286 ? 4.261 -5.310 -9.472 1.00 95.38 286 ALA A O 1
ATOM 2122 N N . TYR A 1 287 ? 2.921 -6.323 -10.954 1.00 96.00 287 TYR A N 1
ATOM 2123 C CA . TYR A 1 287 ? 3.724 -5.989 -12.132 1.00 96.00 287 TYR A CA 1
ATOM 2124 C C . TYR A 1 287 ? 3.040 -4.854 -12.888 1.00 96.00 287 TYR A C 1
ATOM 2126 O O . TYR A 1 287 ? 1.937 -5.032 -13.408 1.00 96.00 287 TYR A O 1
ATOM 2134 N N . LEU A 1 288 ? 3.684 -3.691 -12.944 1.00 96.06 288 LEU A N 1
ATOM 2135 C CA . LEU A 1 288 ? 3.166 -2.522 -13.641 1.00 96.06 288 LEU A CA 1
ATOM 2136 C C . LEU A 1 288 ? 3.935 -2.337 -14.946 1.00 96.06 288 LEU A C 1
ATOM 2138 O O . LEU A 1 288 ? 5.121 -2.015 -14.949 1.00 96.06 288 LEU A O 1
ATOM 2142 N N . TYR A 1 289 ? 3.247 -2.595 -16.052 1.00 94.62 289 TYR A N 1
ATOM 2143 C CA . TYR A 1 289 ? 3.824 -2.627 -17.387 1.00 94.62 289 TYR A CA 1
ATOM 2144 C C . TYR A 1 289 ? 3.458 -1.373 -18.174 1.00 94.62 289 TYR A C 1
ATOM 2146 O O . TYR A 1 289 ? 2.278 -1.051 -18.329 1.00 94.62 289 TYR A O 1
ATOM 2154 N N . PHE A 1 290 ? 4.478 -0.699 -18.697 1.00 94.44 290 PHE A N 1
ATOM 2155 C CA . PHE A 1 290 ? 4.340 0.505 -19.507 1.00 94.44 290 PHE A CA 1
ATOM 2156 C C . PHE A 1 290 ? 4.933 0.251 -20.886 1.00 94.44 290 PHE A C 1
ATOM 2158 O O . PHE A 1 290 ? 6.099 -0.117 -20.981 1.00 94.44 290 PHE A O 1
ATOM 2165 N N . SER A 1 291 ? 4.148 0.457 -21.944 1.00 92.88 291 SER A N 1
ATOM 2166 C CA . SER A 1 291 ? 4.590 0.323 -23.335 1.00 92.88 291 SER A CA 1
ATOM 2167 C C . SER A 1 291 ? 3.733 1.164 -24.271 1.00 92.88 291 SER A C 1
ATOM 2169 O O . SER A 1 291 ? 2.563 1.420 -23.981 1.00 92.88 291 SER A O 1
ATOM 2171 N N . ASP A 1 292 ? 4.315 1.599 -25.391 1.00 88.69 292 ASP A N 1
ATOM 2172 C CA . ASP A 1 292 ? 3.617 2.360 -26.425 1.00 88.69 292 ASP A CA 1
ATOM 2173 C C . ASP A 1 292 ? 3.164 1.530 -27.630 1.00 88.69 292 ASP A C 1
ATOM 2175 O O . ASP A 1 292 ? 2.615 2.104 -28.579 1.00 88.69 292 ASP A O 1
ATOM 2179 N N . GLY A 1 293 ? 3.367 0.208 -27.628 1.00 80.12 293 GLY A N 1
ATOM 2180 C CA . GLY A 1 293 ? 3.049 -0.576 -28.812 1.00 80.12 293 GLY A CA 1
ATOM 2181 C C . GLY A 1 293 ? 3.274 -2.079 -28.731 1.00 80.12 293 GLY A C 1
ATOM 2182 O O . GLY A 1 293 ? 3.370 -2.695 -27.674 1.00 80.12 293 GLY A O 1
ATOM 2183 N N . ALA A 1 294 ? 3.268 -2.686 -29.916 1.00 83.31 294 ALA A N 1
ATOM 2184 C CA . ALA A 1 294 ? 3.353 -4.126 -30.088 1.00 83.31 294 ALA A CA 1
ATOM 2185 C C . ALA A 1 294 ? 4.789 -4.644 -29.882 1.00 83.31 294 ALA A C 1
ATOM 2187 O O . ALA A 1 294 ? 5.752 -3.955 -30.229 1.00 83.31 294 ALA A O 1
ATOM 2188 N N . PRO A 1 295 ? 4.950 -5.888 -29.397 1.00 88.12 295 PRO A N 1
ATOM 2189 C CA . PRO A 1 295 ? 6.255 -6.527 -29.325 1.00 88.12 295 PRO A CA 1
ATOM 2190 C C . PRO A 1 295 ? 6.869 -6.668 -30.724 1.00 88.12 295 PRO A C 1
ATOM 2192 O O . PRO A 1 295 ? 6.215 -7.118 -31.665 1.00 88.12 295 PRO A O 1
ATOM 2195 N N . THR A 1 296 ? 8.145 -6.308 -30.841 1.00 87.69 296 THR A N 1
ATOM 2196 C CA . THR A 1 296 ? 8.959 -6.426 -32.071 1.00 87.69 296 THR A CA 1
ATOM 2197 C C . THR A 1 296 ? 10.194 -7.309 -31.861 1.00 87.69 296 THR A C 1
ATOM 2199 O O . THR A 1 296 ? 10.941 -7.606 -32.796 1.00 87.69 296 THR A O 1
ATOM 2202 N N . ALA A 1 297 ? 10.407 -7.769 -30.629 1.00 87.00 297 ALA A N 1
ATOM 2203 C CA . ALA A 1 297 ? 11.386 -8.778 -30.274 1.00 87.00 297 ALA A CA 1
ATOM 2204 C C . ALA A 1 297 ? 10.798 -9.749 -29.243 1.00 87.00 297 ALA A C 1
ATOM 2206 O O . ALA A 1 297 ? 9.813 -9.448 -28.568 1.00 87.00 297 ALA A O 1
ATOM 2207 N N . GLY A 1 298 ? 11.406 -10.924 -29.137 1.00 84.44 298 GLY A N 1
ATOM 2208 C CA . GLY A 1 298 ? 10.994 -11.964 -28.210 1.00 84.44 298 GLY A CA 1
ATOM 2209 C C . GLY A 1 298 ? 12.177 -12.725 -27.633 1.00 84.44 298 GLY A C 1
ATOM 2210 O O . GLY A 1 298 ? 13.268 -12.784 -28.212 1.00 84.44 298 GLY A O 1
ATOM 2211 N N . ARG A 1 299 ? 11.913 -13.333 -26.480 1.00 82.62 299 ARG A N 1
ATOM 2212 C CA . ARG A 1 299 ? 12.733 -14.366 -25.863 1.00 82.62 299 ARG A CA 1
ATOM 2213 C C . ARG A 1 299 ? 12.013 -15.695 -26.019 1.00 82.62 299 ARG A C 1
ATOM 2215 O O . ARG A 1 299 ? 10.829 -15.791 -25.702 1.00 82.62 299 ARG A O 1
ATOM 2222 N N . PHE A 1 300 ? 12.712 -16.704 -26.524 1.00 80.12 300 PHE A N 1
ATOM 2223 C CA . PHE A 1 300 ? 12.107 -17.996 -26.829 1.00 80.12 300 PHE A CA 1
ATOM 2224 C C . PHE A 1 300 ? 12.771 -19.106 -26.026 1.00 80.12 300 PHE A C 1
ATOM 2226 O O . PHE A 1 300 ? 13.958 -19.384 -26.195 1.00 80.12 300 PHE A O 1
ATOM 2233 N N . LEU A 1 301 ? 11.970 -19.760 -25.183 1.00 75.00 301 LEU A N 1
ATOM 2234 C CA . LEU A 1 301 ? 12.361 -20.954 -24.446 1.00 75.00 301 LEU A CA 1
ATOM 2235 C C . LEU A 1 301 ? 11.849 -22.194 -25.184 1.00 75.00 301 LEU A C 1
ATOM 2237 O O . LEU A 1 301 ? 10.640 -22.420 -25.284 1.00 75.00 301 LEU A O 1
ATOM 2241 N N . LEU A 1 302 ? 12.764 -23.003 -25.717 1.00 76.94 302 LEU A N 1
ATOM 2242 C CA . LEU A 1 302 ? 12.413 -24.187 -26.504 1.00 76.94 302 LEU A CA 1
ATOM 2243 C C . LEU A 1 302 ? 12.528 -25.458 -25.653 1.00 76.94 302 LEU A C 1
ATOM 2245 O O . LEU A 1 302 ? 13.618 -25.885 -25.290 1.00 76.94 302 LEU A O 1
ATOM 2249 N N . THR A 1 303 ? 11.396 -26.110 -25.377 1.00 70.25 303 THR A N 1
ATOM 2250 C CA . THR A 1 303 ? 11.338 -27.345 -24.566 1.00 70.25 303 THR A CA 1
ATOM 2251 C C . THR A 1 303 ? 11.727 -28.612 -25.335 1.00 70.25 303 THR A C 1
ATOM 2253 O O . THR A 1 303 ? 12.038 -29.638 -24.736 1.00 70.25 303 THR A O 1
ATOM 2256 N N . SER A 1 304 ? 11.699 -28.583 -26.668 1.00 72.94 304 SER A N 1
ATOM 2257 C CA . SER A 1 304 ? 12.105 -29.698 -27.539 1.00 72.94 304 SER A CA 1
ATOM 2258 C C . SER A 1 304 ? 12.769 -29.171 -28.814 1.00 72.94 304 SER A C 1
ATOM 2260 O O . SER A 1 304 ? 12.198 -29.270 -29.904 1.00 72.94 304 SER A O 1
ATOM 2262 N N . PRO A 1 305 ? 13.953 -28.550 -28.697 1.00 73.56 305 PRO A N 1
ATOM 2263 C CA . PRO A 1 305 ? 14.662 -28.020 -29.850 1.00 73.56 305 PRO A CA 1
ATOM 2264 C C . PRO A 1 305 ? 15.076 -29.163 -30.777 1.00 73.56 305 PRO A C 1
ATOM 2266 O O . PRO A 1 305 ? 15.508 -30.235 -30.346 1.00 73.56 305 PRO A O 1
ATOM 2269 N N . LYS A 1 306 ? 14.929 -28.943 -32.084 1.00 71.75 306 LYS A N 1
ATOM 2270 C CA . LYS A 1 306 ? 15.381 -29.897 -33.099 1.00 71.75 306 LYS A CA 1
ATOM 2271 C C . LYS A 1 306 ? 16.900 -30.068 -32.978 1.00 71.75 306 LYS A C 1
ATOM 2273 O O . LYS A 1 306 ? 17.612 -29.090 -32.760 1.00 71.75 306 LYS A O 1
ATOM 2278 N N . ALA A 1 307 ? 17.389 -31.298 -33.147 1.00 58.50 307 ALA A N 1
ATOM 2279 C CA . ALA A 1 307 ? 18.815 -31.612 -33.085 1.00 58.50 307 ALA A CA 1
ATOM 2280 C C . ALA A 1 307 ? 19.637 -30.641 -33.959 1.00 58.50 307 ALA A C 1
ATOM 2282 O O . ALA A 1 307 ? 19.423 -30.578 -35.171 1.00 58.50 307 ALA A O 1
ATOM 2283 N N . GLY A 1 308 ? 20.543 -29.883 -33.332 1.00 67.31 308 GLY A N 1
ATOM 2284 C CA . GLY A 1 308 ? 21.417 -28.910 -33.999 1.00 67.31 308 GLY A CA 1
ATOM 2285 C C . GLY A 1 308 ? 21.418 -27.506 -33.391 1.00 67.31 308 GLY A C 1
ATOM 2286 O O . GLY A 1 308 ? 22.292 -26.719 -33.733 1.00 67.31 308 GLY A O 1
ATOM 2287 N N . LEU A 1 309 ? 20.484 -27.191 -32.492 1.00 69.19 309 LEU A N 1
ATOM 2288 C CA . LEU A 1 309 ? 20.559 -25.970 -31.693 1.00 69.19 309 LEU A CA 1
ATOM 2289 C C . LEU A 1 309 ? 21.508 -26.186 -30.505 1.00 69.19 309 LEU A C 1
ATOM 2291 O O . LEU A 1 309 ? 21.325 -27.122 -29.728 1.00 69.19 309 LEU A O 1
ATOM 2295 N N . GLU A 1 310 ? 22.547 -25.355 -30.401 1.00 73.62 310 GLU A N 1
ATOM 2296 C CA . GLU A 1 310 ? 23.483 -25.383 -29.273 1.00 73.62 310 GLU A CA 1
ATOM 2297 C C . GLU A 1 310 ? 22.792 -24.883 -28.007 1.00 73.62 310 GLU A C 1
ATOM 2299 O O . GLU A 1 310 ? 22.067 -23.888 -28.057 1.00 73.62 310 GLU A O 1
ATOM 2304 N N . GLY A 1 311 ? 23.017 -25.559 -26.880 1.00 75.94 311 GLY A N 1
ATOM 2305 C CA . GLY A 1 311 ? 22.454 -25.134 -25.605 1.00 75.94 311 GLY A CA 1
ATOM 2306 C C . GLY A 1 311 ? 22.898 -23.712 -25.251 1.00 75.94 311 GLY A C 1
ATOM 2307 O O . GLY A 1 311 ? 24.079 -23.386 -25.351 1.00 75.94 311 GLY A O 1
ATOM 2308 N N . ASN A 1 312 ? 21.947 -22.879 -24.845 1.00 70.94 312 ASN A N 1
ATOM 2309 C CA . ASN A 1 312 ? 22.156 -21.498 -24.434 1.00 70.94 312 ASN A CA 1
ATOM 2310 C C . ASN A 1 312 ? 21.310 -21.242 -23.188 1.00 70.94 312 ASN A C 1
ATOM 2312 O O . ASN A 1 312 ? 20.112 -21.504 -23.217 1.00 70.94 312 ASN A O 1
ATOM 2316 N N . ASP A 1 313 ? 21.927 -20.774 -22.106 1.00 72.31 313 ASP A N 1
ATOM 2317 C CA . ASP A 1 313 ? 21.237 -20.494 -20.840 1.00 72.31 313 ASP A CA 1
ATOM 2318 C C . ASP A 1 313 ? 21.752 -19.186 -20.218 1.00 72.31 313 ASP A C 1
ATOM 2320 O O . ASP A 1 313 ? 22.481 -19.198 -19.224 1.00 72.31 313 ASP A O 1
ATOM 2324 N N . PRO A 1 314 ? 21.465 -18.033 -20.846 1.00 66.56 314 PRO A N 1
ATOM 2325 C CA . PRO A 1 314 ? 22.008 -16.753 -20.415 1.00 66.56 314 PRO A CA 1
ATOM 2326 C C . PRO A 1 314 ? 21.406 -16.246 -19.096 1.00 66.56 314 PRO A C 1
ATOM 2328 O O . PRO A 1 314 ? 21.969 -15.318 -18.522 1.00 66.56 314 PRO A O 1
ATOM 2331 N N . SER A 1 315 ? 20.299 -16.814 -18.599 1.00 63.72 315 SER A N 1
ATOM 2332 C CA . SER A 1 315 ? 19.695 -16.369 -17.331 1.00 63.72 315 SER A CA 1
ATOM 2333 C C . SER A 1 315 ? 19.176 -17.477 -16.408 1.00 63.72 315 SER A C 1
ATOM 2335 O O . SER A 1 315 ? 18.430 -17.178 -15.480 1.00 63.72 315 SER A O 1
ATOM 2337 N N . GLY A 1 316 ? 19.519 -18.742 -16.642 1.00 67.44 316 GLY A N 1
ATOM 2338 C CA . GLY A 1 316 ? 19.191 -19.849 -15.738 1.00 67.44 316 GLY A CA 1
ATOM 2339 C C . GLY A 1 316 ? 17.764 -20.398 -15.848 1.00 67.44 316 GLY A C 1
ATOM 2340 O O . GLY A 1 316 ? 17.382 -21.229 -15.024 1.00 67.44 316 GLY A O 1
ATOM 2341 N N . PHE A 1 317 ? 16.964 -19.972 -16.833 1.00 65.44 317 PHE A N 1
ATOM 2342 C CA . PHE A 1 317 ? 15.599 -20.488 -17.025 1.00 65.44 317 PHE A CA 1
ATOM 2343 C C . PHE A 1 317 ? 15.556 -21.831 -17.761 1.00 65.44 317 PHE A C 1
ATOM 2345 O O . PHE A 1 317 ? 14.538 -22.528 -17.717 1.00 65.44 317 PHE A O 1
ATOM 2352 N N . GLY A 1 318 ? 16.636 -22.212 -18.448 1.00 67.12 318 GLY A N 1
ATOM 2353 C CA . GLY A 1 318 ? 16.716 -23.492 -19.138 1.00 67.12 318 GLY A CA 1
ATOM 2354 C C . GLY A 1 318 ? 17.793 -23.537 -20.213 1.00 67.12 318 GLY A C 1
ATOM 2355 O O . GLY A 1 318 ? 18.219 -22.531 -20.758 1.00 67.12 318 GLY A O 1
ATOM 2356 N N . THR A 1 319 ? 18.186 -24.752 -20.594 1.00 72.12 319 THR A N 1
ATOM 2357 C CA . THR A 1 319 ? 19.327 -25.021 -21.489 1.00 72.12 319 THR A CA 1
ATOM 2358 C C . THR A 1 319 ? 19.159 -24.530 -22.933 1.00 72.12 319 THR A C 1
ATOM 2360 O O . THR A 1 319 ? 20.083 -24.683 -23.723 1.00 72.12 319 THR A O 1
ATOM 2363 N N . HIS A 1 320 ? 17.993 -24.002 -23.306 1.00 74.06 320 HIS A N 1
ATOM 2364 C CA . HIS A 1 320 ? 17.648 -23.566 -24.666 1.00 74.06 320 HIS A CA 1
ATOM 2365 C C . HIS A 1 320 ? 16.840 -22.272 -24.617 1.00 74.06 320 HIS A C 1
ATOM 2367 O O . HIS A 1 320 ? 15.730 -22.162 -25.150 1.00 74.06 320 HIS A O 1
ATOM 2373 N N . ASP A 1 321 ? 17.406 -21.328 -23.891 1.00 72.12 321 ASP A N 1
ATOM 2374 C CA . ASP A 1 321 ? 16.897 -20.004 -23.660 1.00 72.12 321 ASP A CA 1
ATOM 2375 C C . ASP A 1 321 ? 17.596 -19.027 -24.610 1.00 72.12 321 ASP A C 1
ATOM 2377 O O . ASP A 1 321 ? 18.791 -18.733 -24.510 1.00 72.12 321 ASP A O 1
ATOM 2381 N N . TYR A 1 322 ? 16.843 -18.572 -25.605 1.00 72.31 322 TYR A N 1
ATOM 2382 C CA . TYR A 1 322 ? 17.371 -17.766 -26.687 1.00 72.31 322 TYR A CA 1
ATOM 2383 C C . TYR A 1 322 ? 16.835 -16.337 -26.617 1.00 72.31 322 TYR A C 1
ATOM 2385 O O . TYR A 1 322 ? 15.657 -16.067 -26.869 1.00 72.31 322 TYR A O 1
ATOM 2393 N N . LEU A 1 323 ? 17.748 -15.420 -26.302 1.00 69.38 323 LEU A N 1
ATOM 2394 C CA . LEU A 1 323 ? 17.530 -13.979 -26.284 1.00 69.38 323 LEU A CA 1
ATOM 2395 C C . LEU A 1 323 ? 17.774 -13.383 -27.687 1.00 69.38 323 LEU A C 1
ATOM 2397 O O . LEU A 1 323 ? 18.584 -13.907 -28.450 1.00 69.38 323 LEU A O 1
ATOM 2401 N N . HIS A 1 324 ? 17.113 -12.263 -27.999 1.00 64.62 324 HIS A N 1
ATOM 2402 C CA . HIS A 1 324 ? 17.352 -11.424 -29.191 1.00 64.62 324 HIS A CA 1
ATOM 2403 C C . HIS A 1 324 ? 16.801 -11.912 -30.540 1.00 64.62 324 HIS A C 1
ATOM 2405 O O . HIS A 1 324 ? 17.447 -11.737 -31.574 1.00 64.62 324 HIS A O 1
ATOM 2411 N N . TYR A 1 325 ? 15.581 -12.443 -30.578 1.00 68.31 325 TYR A N 1
ATOM 2412 C CA . TYR A 1 325 ? 14.924 -12.737 -31.854 1.00 68.31 325 TYR A CA 1
ATOM 2413 C C . TYR A 1 325 ? 13.963 -11.610 -32.210 1.00 68.31 325 TYR A C 1
ATOM 2415 O O . TYR A 1 325 ? 13.083 -11.269 -31.421 1.00 68.31 325 TYR A O 1
ATOM 2423 N N . SER A 1 326 ? 14.129 -11.017 -33.392 1.00 67.31 326 SER A N 1
ATOM 2424 C CA . SER A 1 326 ? 13.132 -10.108 -33.957 1.00 67.31 326 SER A CA 1
ATOM 2425 C C . SER A 1 326 ? 11.927 -10.909 -34.431 1.00 67.31 326 SER A C 1
ATOM 2427 O O . SER A 1 326 ? 12.091 -11.941 -35.085 1.00 67.31 326 SER A O 1
ATOM 2429 N N . VAL A 1 327 ? 10.730 -10.419 -34.131 1.00 65.06 327 VAL A N 1
ATOM 2430 C CA . VAL A 1 327 ? 9.486 -11.001 -34.636 1.00 65.06 327 VAL A CA 1
ATOM 2431 C C . VAL A 1 327 ? 8.917 -10.030 -35.657 1.00 65.06 327 VAL A C 1
ATOM 2433 O O . VAL A 1 327 ? 8.686 -8.866 -35.337 1.00 65.06 327 VAL A O 1
ATOM 2436 N N . GLU A 1 328 ? 8.718 -10.499 -36.883 1.00 65.94 328 GLU A N 1
ATOM 2437 C CA . GLU A 1 328 ? 8.008 -9.756 -37.921 1.00 65.94 328 GLU A CA 1
ATOM 2438 C C . GLU A 1 328 ? 6.655 -10.415 -38.185 1.00 65.94 328 GLU A C 1
ATOM 2440 O O . GLU A 1 328 ? 6.539 -11.643 -38.225 1.00 65.94 328 GLU A O 1
ATOM 2445 N N . TRP A 1 329 ? 5.616 -9.594 -38.329 1.00 58.41 329 TRP A N 1
ATOM 2446 C CA . TRP A 1 329 ? 4.315 -10.068 -38.780 1.00 58.41 329 TRP A CA 1
ATOM 2447 C C . TRP A 1 329 ? 4.405 -10.293 -40.287 1.00 58.41 329 TRP A C 1
ATOM 2449 O O . TRP A 1 329 ? 4.667 -9.357 -41.041 1.00 58.41 329 TRP A O 1
ATOM 2459 N N . VAL A 1 330 ? 4.242 -11.544 -40.709 1.00 56.47 330 VAL A N 1
ATOM 2460 C CA . VAL A 1 330 ? 4.142 -11.901 -42.125 1.00 56.47 330 VAL A CA 1
ATOM 2461 C C . VAL A 1 330 ? 2.657 -11.957 -42.463 1.00 56.47 330 VAL A C 1
ATOM 2463 O O . VAL A 1 330 ? 1.957 -12.837 -41.958 1.00 56.47 330 VAL A O 1
ATOM 2466 N N . ASP A 1 331 ? 2.199 -10.991 -43.260 1.00 45.19 331 ASP A N 1
ATOM 2467 C CA . ASP A 1 331 ? 0.846 -10.956 -43.835 1.00 45.19 331 ASP A CA 1
ATOM 2468 C C . ASP A 1 331 ? 0.631 -12.064 -44.883 1.00 45.19 331 ASP A C 1
ATOM 2470 O O . ASP A 1 331 ? 1.549 -12.307 -45.707 1.00 45.19 331 ASP A O 1
#

Secondary structure (DSSP, 8-state):
---------TTTHHHHHHHHHHHHHHHHHHHHHHHHHHHHHHHHHHHHHHHHHHHHHHHHHTTT----HHHHHHHHHHHHHHHHHHHHHHHT--TTSTTEEEEEEEETTTTEEEEEEEEEEE-SSGGGS-GGGGTPPP--SEEEEEEEEEEEPPPPEEEEEEE-SGGGGSBSSS--GGGSTT--S-HHHHHHHHT--BHHHHHHHHHHHHHTTS-TTT-EEEEEEESSSB--SBPPPGGG-S---GGGGGGGGG----S---HHHHHHHHHHHHHHTT-TTTS-EEEEEE-SS---EEEEE-SSPPTTPPPB-SSSS-TBEEEEEE-----

Foldseek 3Di:
DDDDDPDDPPVVVVVVVVVVVLVVLLVVLVVVQVVQLVLVQVLLQVLQQQLQVQLLVQCLVCLLDPDDVVVNQVSSFVSSQVSSQVSCVVVVRHCVDPQKDWGWGADPVFRKIKIKIKGKAFRDRLQVDPCVVVVDDRPDRTDIDMHMDMDTDAAAAEEEQAEQAPQQLAFPDDDRCCPPPPHPDHRCVVNVVVVTHGNLVVVLVVVLVVPSSHNQQAYWYWYWYDALAIDTQAATDALNHGGGDSVSSVCSVVRHRYHFAAVARSVVNVVVSCVNSVVPPPGDYYYHYDDDDDGQHYKDDDPDDDPPDAFDDPDPPDRNIDGRDTDDDDD

Radius of gyration: 35.42 Å; chains: 1; bounding box: 94×64×98 Å